Protein 7BX1 (pdb70)

B-factor: mean 31.77, std 17.77, range [11.66, 114.83]

InterPro domains:
  IPR013178 Histone acetyltransferase Rtt109/CBP [PF08214] (6-356)
  IPR013178 Histone acetyltransferase Rtt109/CBP [SM01250] (1-319)
  IPR016849 Histone acetyltransferase Rtt109 [PIRSF027124] (4-348)
  IPR016849 Histone acetyltransferase Rtt109 [PS51728] (1-359)
  IPR051236 Histone acetyltransferase RTT109-like [PTHR31571] (8-324)

Radius of gyration: 19.76 Å; Cα contacts (8 Å, |Δi|>4): 634; chains: 1; bounding box: 55×53×47 Å

Nearest PDB structures (foldseek):
  7bx1-assembly1_A  TM=1.003E+00  e=1.476E-74  Candida albicans SC5314
  8gq4-assembly1_A  TM=1.002E+00  e=2.393E-69  Candida albicans
  8gq3-assembly1_A  TM=9.974E-01  e=3.265E-69  Candida albicans
  7bx0-assembly1_A  TM=9.983E-01  e=1.064E-68  Candida albicans SC5314
  7bxw-assembly1_A  TM=9.986E-01  e=1.125E-66  Candida albicans SC5314

Sequence (315 aa):
MLPPDILENGEFEETIYFQTNPTYIKSPIHHIPKSTIGKPDTVKIRHFFALLHQDLVVVLLGLEVFVYLQIYSDFVEKYVYVSKCDTVGLEKSTIKWGKVIGPVLQYIINYNGYKIKMKNLEYRTLPKTQNLRLCVFTKPAKEYYLFPNSAKNPYKNLWNGQQSSLLRRWWISIIIDSITKGWNNHKLMIPGADKYATRKFIEKYSSDWSEGHIFKKDDGLAVVQAIPLFPDDPGRFLELVIVECRYGKMTVSRFYQELAYRRQEFLLGDCVSLIGCCKENLEEVTYHDDDLVSTVTIISEYKEFMNLLKLVDFSDRVEVSNFVSNYRKSK

Organism: Candida albicans (strain SC5314 / ATCC MYA-2876) (NCBI:txid237561)

Secondary structure (DSSP, 8-state):
---TTTS-TTSEEEEEEEEPPEEE--SSPPPSS-SSPPEEEEEEEEEEEEETTEEEEEEEEEEEEEE-SSEEEEEEEEEEEEE--SS---S-THHHHHHHHHHHHH-----PBPPP--BPPPPSEEEEEEEEEE---S-SSSTTGGGSTT-----HHHHHHHHHHHHHHH-TT-SEEEEE-TTS-HHHHHHHTTT-TTEEES-SS-SSSBGGGTS---TT---HHHHHHHHTT-TTT-BHHHHHHHHTTSHHHHSSSS-EEEEEEEEEEE--------EEE-HHHHHHHHHHHHT--TT-HHHHHHHHHHHHH--

Foldseek 3Di:
DADCVPVVVPLKDKDKAKAAWDWDPFLQDADPPHDQFFIKTKMKMKMWMDRNLFTFKIWIWMWIWRATDAETAIEIETQDIFGQFQDADPDDCLSVCLVVSLCVQQAFAHQDPDDPCNGDDGHQWYKYKYKYKFFQDQPRQAPQSSVHPGGDRDFQLRRLLSVVVSVLVSQPPFPAKEKEQQQDDQVVRCVSCVVPVRYDYDEDWDQWDFLSNIPGQDPPPLVVLVVVCVVVVVRRPHINVNSSNVSCVDCCRVVTGRIMMMMTMHGGHRGDRDHDDDHYDHVVVVVVLSVLSVPANSNDPVSRSVNSVVVVVVD

GO terms:
  GO:0036166 phenotypic switching (P, IMP)
  GO:0044182 filamentous growth of a population of unicellular organisms (P, IMP)
  GO:0032931 histone H3K56 acetyltransferase activity (F, IMP)
  GO:0010484 histone H3 acetyltransferase activity (F, IMP)
  GO:0030447 filamentous growth (P, IMP)
  GO:1900239 regulation of phenotypic switching (P, IMP)
  GO:1900429 negative regulation of filamentous growth of a population of unicellular organisms (P, IMP)

Solvent-accessible surface area: 16006 Å² total

Structure (mmCIF, N/CA/C/O backbone):
data_7BX1
#
_entry.id   7BX1
#
_cell.length_a   51.317
_cell.length_b   69.422
_cell.length_c   54.486
_cell.angle_alpha   90.000
_cell.angle_beta   114.402
_cell.angle_gamma   90.000
#
_symmetry.space_group_name_H-M   'P 1 21 1'
#
loop_
_entity.id
_entity.type
_entity.pdbx_description
1 polymer 'Histone acetyltransferase RTT109'
2 non-polymer ACETAMIDE
3 water water
#
loop_
_atom_site.group_PDB
_atom_site.id
_atom_site.type_symbol
_atom_site.label_atom_id
_atom_site.label_alt_id
_atom_site.label_comp_id
_atom_site.label_asym_id
_atom_site.label_entity_id
_atom_site.label_seq_id
_atom_site.pdbx_PDB_ins_code
_atom_site.Cartn_x
_atom_site.Cartn_y
_atom_site.Cartn_z
_atom_site.occupancy
_atom_site.B_iso_or_equiv
_atom_site.auth_seq_id
_atom_site.auth_comp_id
_atom_site.auth_asym_id
_atom_site.auth_atom_id
_atom_site.pdbx_PDB_model_num
ATOM 1 N N . MET A 1 1 ? -6.21400 -0.84200 4.98200 1.000 68.07743 1 MET A N 1
ATOM 2 C CA . MET A 1 1 ? -6.24200 -1.57300 3.72200 1.000 63.60303 1 MET A CA 1
ATOM 3 C C . MET A 1 1 ? -5.53200 -2.91800 3.85500 1.000 66.02600 1 MET A C 1
ATOM 4 O O . MET A 1 1 ? -5.82900 -3.86300 3.12300 1.000 66.32279 1 MET A O 1
ATOM 9 N N . LEU A 1 2 ? -4.55000 -2.97400 4.76500 1.000 67.26418 2 LEU A N 1
ATOM 10 C CA . LEU A 1 2 ? -3.74900 -4.20500 5.03000 1.000 65.50095 2 LEU A CA 1
ATOM 11 C C . LEU A 1 2 ? -3.37400 -4.29400 6.51700 1.000 69.52540 2 LEU A C 1
ATOM 12 O O . LEU A 1 2 ? -3.23200 -3.23700 7.15400 1.000 72.92422 2 LEU A O 1
ATOM 17 N N . PRO A 1 3 ? -3.24100 -5.51000 7.09500 1.000 70.18487 3 PRO A N 1
ATOM 18 C CA . PRO A 1 3 ? -2.88300 -5.69500 8.51100 1.000 71.58420 3 PRO A CA 1
ATOM 19 C C . PRO A 1 3 ? -1.40900 -5.43000 8.86300 1.000 69.24857 3 PRO A C 1
ATOM 20 O O . PRO A 1 3 ? -0.56200 -5.64100 8.02200 1.000 61.06365 3 PRO A O 1
ATOM 24 N N . PRO A 1 4 ? -1.09100 -4.99300 10.10500 1.000 70.55373 4 PRO A N 1
ATOM 25 C CA . PRO A 1 4 ? 0.29300 -4.72800 10.52000 1.000 66.81415 4 PRO A CA 1
ATOM 26 C C . PRO A 1 4 ? 1.16900 -5.96900 10.30600 1.000 60.62478 4 PRO A C 1
ATOM 27 O O . PRO A 1 4 ? 2.33000 -5.80800 9.98200 1.000 49.84745 4 PRO A O 1
ATOM 31 N N . ASP A 1 5 ? 0.59500 -7.15500 10.53300 1.000 63.84028 5 ASP A N 1
ATOM 32 C CA . ASP A 1 5 ? 1.29500 -8.44200 10.29500 1.000 65.48819 5 ASP A CA 1
ATOM 33 C C . ASP A 1 5 ? 1.93100 -8.39900 8.90300 1.000 63.32386 5 ASP A C 1
ATOM 34 O O . ASP A 1 5 ? 3.09400 -8.81900 8.78800 1.000 51.90791 5 ASP A O 1
ATOM 39 N N . ILE A 1 6 ? 1.19700 -7.88100 7.90200 1.000 69.20704 6 ILE A N 1
ATOM 40 C CA . ILE A 1 6 ? 1.72500 -7.83000 6.50600 1.000 72.22487 6 ILE A CA 1
ATOM 41 C C . ILE A 1 6 ? 2.75600 -6.71100 6.32900 1.000 67.08893 6 ILE A C 1
ATOM 42 O O . ILE A 1 6 ? 3.83100 -6.99400 5.79500 1.000 61.51575 6 ILE A O 1
ATOM 47 N N . LEU A 1 7 ? 2.45400 -5.50600 6.81500 1.000 65.51871 7 LEU A N 1
ATOM 48 C CA . LEU A 1 7 ? 3.40100 -4.37200 6.68000 1.000 65.56475 7 LEU A CA 1
ATOM 49 C C . LEU A 1 7 ? 4.21800 -4.31500 7.96500 1.000 74.03714 7 LEU A C 1
ATOM 50 O O . LEU A 1 7 ? 3.77600 -3.61400 8.89200 1.000 74.68196 7 LEU A O 1
ATOM 55 N N . GLU A 1 8 ? 5.45600 -4.81200 7.93500 1.000 79.53650 8 GLU A N 1
ATOM 56 C CA . GLU A 1 8 ? 6.30900 -4.84400 9.14500 1.000 80.91501 8 GLU A CA 1
ATOM 57 C C . GLU A 1 8 ? 6.96900 -3.48100 9.36700 1.000 77.98636 8 GLU A C 1
ATOM 58 O O . GLU A 1 8 ? 8.18800 -3.38100 9.18500 1.000 75.38005 8 GLU A O 1
ATOM 64 N N . ASN A 1 9 ? 6.17100 -2.48100 9.75500 1.000 82.27218 9 ASN A N 1
ATOM 65 C CA . ASN A 1 9 ? 6.65400 -1.10700 10.04600 1.000 88.92098 9 ASN A CA 1
ATOM 66 C C . ASN A 1 9 ? 7.49400 -0.56900 8.88400 1.000 90.34620 9 ASN A C 1
ATOM 67 O O . ASN A 1 9 ? 8.57100 -0.02100 9.15000 1.000 96.30188 9 ASN A O 1
ATOM 72 N N . GLY A 1 10 ? 7.02200 -0.72800 7.64700 1.000 85.05640 10 GLY A N 1
ATOM 73 C CA . GLY A 1 10 ? 7.74800 -0.16800 6.49300 1.000 77.73996 10 GLY A CA 1
ATOM 74 C C . GLY A 1 10 ? 8.69400 -1.11000 5.77100 1.000 64.51910 10 GLY A C 1
ATOM 75 O O . GLY A 1 10 ? 9.36300 -0.62500 4.85400 1.000 69.49317 10 GLY A O 1
ATOM 76 N N . GLU A 1 11 ? 8.80300 -2.38500 6.15000 1.000 47.66135 11 GLU A N 1
ATOM 77 C CA . GLU A 1 11 ? 9.65800 -3.24300 5.28800 1.000 39.63603 11 GLU A CA 1
ATOM 78 C C . GLU A 1 11 ? 8.90500 -3.38200 3.96300 1.000 37.86614 11 GLU A C 1
ATOM 79 O O . GLU A 1 11 ? 9.52300 -3.65400 2.92600 1.000 38.42565 11 GLU A O 1
ATOM 85 N N . PHE A 1 12 ? 7.59000 -3.20500 4.04900 1.000 36.20379 12 PHE A N 1
ATOM 86 C CA . PHE A 1 12 ? 6.69700 -3.23700 2.90400 1.000 36.17683 12 PHE A CA 1
ATOM 87 C C . PHE A 1 12 ? 6.04600 -1.87300 2.71900 1.000 31.79095 12 PHE A C 1
ATOM 88 O O . PHE A 1 12 ? 5.87500 -1.11100 3.67500 1.000 40.01805 12 PHE A O 1
ATOM 96 N N A GLU A 1 13 ? 5.65400 -1.59700 1.47100 0.705 27.11015 13 GLU A N 1
ATOM 97 N N B GLU A 1 13 ? 5.71300 -1.55000 1.47900 0.295 27.38622 13 GLU A N 1
ATOM 98 C CA A GLU A 1 13 ? 5.07900 -0.32400 1.05100 0.705 27.59969 13 GLU A CA 1
ATOM 99 C CA B GLU A 1 13 ? 4.89200 -0.38200 1.22700 0.295 28.09361 13 GLU A CA 1
ATOM 100 C C A GLU A 1 13 ? 4.08600 -0.58500 -0.07800 0.705 27.03821 13 GLU A C 1
ATOM 101 C C B GLU A 1 13 ? 3.98400 -0.67600 0.05000 0.295 26.79972 13 GLU A C 1
ATOM 102 O O A GLU A 1 13 ? 4.30800 -1.47300 -0.90500 0.705 26.93853 13 GLU A O 1
ATOM 103 O O B GLU A 1 13 ? 4.16400 -1.65200 -0.68400 0.295 26.21469 13 GLU A O 1
ATOM 114 N N . THR A 1 14 ? 2.99500 0.18500 -0.11100 1.000 24.96782 14 THR A N 1
ATOM 115 C CA . THR A 1 14 ? 1.92900 -0.00800 -1.07900 1.000 22.51959 14 THR A CA 1
ATOM 116 C C . THR A 1 14 ? 1.93300 1.10200 -2.11700 1.000 28.25898 14 THR A C 1
ATOM 117 O O . THR A 1 14 ? 2.12200 2.27800 -1.78900 1.000 29.54617 14 THR A O 1
ATOM 121 N N . ILE A 1 15 ? 1.73200 0.71400 -3.37000 1.000 20.71641 15 ILE A N 1
ATOM 122 C CA . ILE A 1 15 ? 1.33600 1.63100 -4.43000 1.000 18.78091 15 ILE A CA 1
ATOM 123 C C . ILE A 1 15 ? -0.16100 1.45500 -4.62500 1.000 21.38835 15 ILE A C 1
ATOM 124 O O . ILE A 1 15 ? -0.62600 0.35000 -4.92800 1.000 23.84893 15 ILE A O 1
ATOM 129 N N . TYR A 1 16 ? -0.92200 2.52600 -4.42600 1.000 18.68839 16 TYR A N 1
ATOM 130 C CA . TYR A 1 16 ? -2.36100 2.46300 -4.63500 1.000 18.22231 16 TYR A CA 1
ATOM 131 C C . TYR A 1 16 ? -2.85100 3.81200 -5.13000 1.000 18.20186 16 TYR A C 1
ATOM 132 O O . TYR A 1 16 ? -2.57500 4.84200 -4.50900 1.000 22.54358 16 TYR A O 1
ATOM 141 N N . PHE A 1 17 ? -3.57400 3.79900 -6.24600 1.000 16.81875 17 PHE A N 1
ATOM 142 C CA . PHE A 1 17 ? -4.17900 5.01400 -6.76300 1.000 18.00459 17 PHE A CA 1
ATOM 143 C C . PHE A 1 17 ? -5.40700 4.64800 -7.58000 1.000 17.43520 17 PHE A C 1
ATOM 144 O O . PHE A 1 17 ? -5.53300 3.53200 -8.09100 1.000 15.79599 17 PHE A O 1
ATOM 152 N N . GLN A 1 18 ? -6.32100 5.60500 -7.68100 1.000 15.92318 18 GLN A N 1
ATOM 153 C CA . GLN A 1 18 ? -7.51400 5.47200 -8.49600 1.000 15.11377 18 GLN A CA 1
ATOM 154 C C . GLN A 1 18 ? -7.48000 6.50200 -9.61400 1.000 18.60142 18 GLN A C 1
ATOM 155 O O . GLN A 1 18 ? -6.80100 7.52700 -9.52000 1.000 19.00598 18 GLN A O 1
ATOM 161 N N . THR A 1 19 ? -8.21200 6.21800 -10.68300 1.000 15.71461 19 THR A N 1
ATOM 162 C CA . THR A 1 19 ? -8.50000 7.26000 -11.65300 1.000 13.54572 19 THR A CA 1
ATOM 163 C C . THR A 1 19 ? -9.59600 8.16200 -11.10700 1.000 13.31291 19 THR A C 1
ATOM 164 O O . THR A 1 19 ? -10.41000 7.75000 -10.27500 1.000 17.10592 19 THR A O 1
ATOM 168 N N . ASN A 1 20 ? -9.60200 9.40600 -11.56500 1.000 17.50370 20 ASN A N 1
ATOM 169 C CA . ASN A 1 20 ? -10.73100 10.26800 -11.26900 1.000 15.94143 20 ASN A CA 1
ATOM 170 C C . ASN A 1 20 ? -11.99400 9.64800 -11.86200 1.000 16.81541 20 ASN A C 1
ATOM 171 O O . ASN A 1 20 ? -11.96600 9.15800 -12.99800 1.000 17.06370 20 ASN A O 1
ATOM 176 N N . PRO A 1 21 ? -13.09700 9.61500 -11.11700 1.000 18.17146 21 PRO A N 1
ATOM 177 C CA . PRO A 1 21 ? -14.31500 8.97100 -11.62700 1.000 18.13784 21 PRO A CA 1
ATOM 178 C C . PRO A 1 21 ? -14.75200 9.59000 -12.94700 1.000 17.69451 21 PRO A C 1
ATOM 179 O O . PRO A 1 21 ? -14.88800 10.81000 -13.06700 1.000 18.99921 21 PRO A O 1
ATOM 183 N N . THR A 1 22 ? -14.96200 8.73400 -13.94400 1.000 16.11670 22 THR A N 1
ATOM 184 C CA . THR A 1 22 ? -15.17600 9.16900 -15.31700 1.000 16.22673 22 THR A CA 1
ATOM 185 C C . THR A 1 22 ? -16.43700 8.52700 -15.87300 1.000 15.55747 22 THR A C 1
ATOM 186 O O . THR A 1 22 ? -16.60600 7.30600 -15.79100 1.000 16.91141 22 THR A O 1
ATOM 190 N N . TYR A 1 23 ? -17.31600 9.35300 -16.43800 1.000 18.41919 23 TYR A N 1
ATOM 191 C CA . TYR A 1 23 ? -18.51800 8.84500 -17.08400 1.000 17.96475 23 TYR A CA 1
ATOM 192 C C . TYR A 1 23 ? -18.15100 8.09400 -18.35700 1.000 19.62939 23 TYR A C 1
ATOM 193 O O . TYR A 1 23 ? -17.33700 8.56500 -19.15700 1.000 19.51652 23 TYR A O 1
ATOM 202 N N . ILE A 1 24 ? -18.75000 6.91800 -18.54100 1.000 19.94864 24 ILE A N 1
ATOM 203 C CA . ILE A 1 24 ? -18.56500 6.11600 -19.74200 1.000 19.39627 24 ILE A CA 1
ATOM 204 C C . ILE A 1 24 ? -19.92700 5.62100 -20.20500 1.000 21.75486 24 ILE A C 1
ATOM 205 O O . ILE A 1 24 ? -20.92200 5.69100 -19.48100 1.000 20.99182 24 ILE A O 1
ATOM 210 N N . LYS A 1 25 ? -19.96100 5.12200 -21.43600 1.000 20.69995 25 LYS A N 1
ATOM 211 C CA . LYS A 1 25 ? -21.14400 4.42100 -21.90500 1.000 21.41995 25 LYS A CA 1
ATOM 212 C C . LYS A 1 25 ? -21.26900 3.08800 -21.18000 1.000 19.23201 25 LYS A C 1
ATOM 213 O O . LYS A 1 25 ? -20.27700 2.49500 -20.74800 1.000 22.02192 25 LYS A O 1
ATOM 219 N N . SER A 1 26 ? -22.50500 2.63000 -21.03600 1.000 23.12925 26 SER A N 1
ATOM 220 C CA . SER A 1 26 ? -22.77400 1.46300 -20.21000 1.000 21.57085 26 SER A CA 1
ATOM 221 C C . SER A 1 26 ? -22.07500 0.22800 -20.76600 1.000 19.24286 26 SER A C 1
ATOM 222 O O . SER A 1 26 ? -22.14900 -0.02900 -21.97800 1.000 23.45160 26 SER A O 1
ATOM 225 N N . PRO A 1 27 ? -21.38600 -0.55400 -19.93000 1.000 18.66953 27 PRO A N 1
ATOM 226 C CA . PRO A 1 27 ? -20.84700 -1.83600 -20.40400 1.000 18.33961 27 PRO A CA 1
ATOM 227 C C . PRO A 1 27 ? -21.92800 -2.85900 -20.70300 1.000 20.04530 27 PRO A C 1
ATOM 228 O O . PRO A 1 27 ? -21.66300 -3.82400 -21.43100 1.000 18.32929 27 PRO A O 1
ATOM 232 N N . ILE A 1 28 ? -23.12600 -2.68600 -20.15100 1.000 18.89903 28 ILE A N 1
ATOM 233 C CA . ILE A 1 28 ? -24.30500 -3.45000 -20.54200 1.000 21.12286 28 ILE A CA 1
ATOM 234 C C . ILE A 1 28 ? -25.13200 -2.56800 -21.46300 1.000 26.87110 28 ILE A C 1
ATOM 235 O O . ILE A 1 28 ? -25.48900 -1.44200 -21.09700 1.000 26.15780 28 ILE A O 1
ATOM 240 N N A HIS A 1 29 ? -25.40300 -3.07300 -22.66500 0.645 31.29129 29 HIS A N 1
ATOM 241 N N B HIS A 1 29 ? -25.47100 -3.07400 -22.64300 0.355 32.04274 29 HIS A N 1
ATOM 242 C CA A HIS A 1 29 ? -26.16800 -2.31600 -23.64300 0.645 36.73364 29 HIS A CA 1
ATOM 243 C CA B HIS A 1 29 ? -26.08400 -2.23800 -23.67300 0.355 36.44479 29 HIS A CA 1
ATOM 244 C C A HIS A 1 29 ? -27.57100 -2.06300 -23.12300 0.645 38.13129 29 HIS A C 1
ATOM 245 C C B HIS A 1 29 ? -27.56500 -2.02200 -23.36400 0.355 39.07975 29 HIS A C 1
ATOM 246 O O A HIS A 1 29 ? -28.31800 -3.00100 -22.82900 0.645 39.44847 29 HIS A O 1
ATOM 247 O O B HIS A 1 29 ? -28.37200 -2.95200 -23.46300 0.355 42.06265 29 HIS A O 1
ATOM 260 N N . ILE A 1 30 ? -27.91900 -0.79000 -22.99800 1.000 44.92528 30 ILE A N 1
ATOM 261 C CA . ILE A 1 30 ? -29.28900 -0.40600 -22.67400 1.000 48.28930 30 ILE A CA 1
ATOM 262 C C . ILE A 1 30 ? -29.96400 -0.00600 -23.97900 1.000 64.10861 30 ILE A C 1
ATOM 263 O O . ILE A 1 30 ? -29.31800 0.60900 -24.84000 1.000 72.07458 30 ILE A O 1
ATOM 268 N N . PRO A 1 31 ? -31.23800 -0.33700 -24.18200 1.000 71.48610 31 PRO A N 1
ATOM 269 C CA . PRO A 1 31 ? -31.92800 0.13000 -25.39100 1.000 82.74931 31 PRO A CA 1
ATOM 270 C C . PRO A 1 31 ? -31.99700 1.65200 -25.48600 1.000 90.18222 31 PRO A C 1
ATOM 271 O O . PRO A 1 31 ? -31.51400 2.37500 -24.60900 1.000 88.24641 31 PRO A O 1
ATOM 275 N N . LYS A 1 32 ? -32.48200 2.14900 -26.62300 1.000 98.82938 32 LYS A N 1
ATOM 276 C CA . LYS A 1 32 ? -32.68000 3.61700 -26.77600 1.000 102.97225 32 LYS A CA 1
ATOM 277 C C . LYS A 1 32 ? -34.14500 3.91400 -26.43000 1.000 106.22066 32 LYS A C 1
ATOM 278 O O . LYS A 1 32 ? -34.44600 5.03800 -26.00000 1.000 107.02356 32 LYS A O 1
ATOM 284 N N . SER A 1 33 ? -34.99700 2.89500 -26.59100 1.000 108.55989 33 SER A N 1
ATOM 285 C CA . SER A 1 33 ? -36.34900 2.77600 -26.00100 1.000 111.23562 33 SER A CA 1
ATOM 286 C C . SER A 1 33 ? -36.28800 2.70100 -24.47100 1.000 106.96409 33 SER A C 1
ATOM 287 O O . SER A 1 33 ? -37.31300 3.04400 -23.84500 1.000 108.47050 33 SER A O 1
ATOM 290 N N . THR A 1 34 ? -35.19100 2.16600 -23.91500 1.000 101.72127 34 THR A N 1
ATOM 291 C CA . THR A 1 34 ? -35.01400 2.00100 -22.44300 1.000 97.52717 34 THR A CA 1
ATOM 292 C C . THR A 1 34 ? -35.51800 3.21800 -21.67200 1.000 92.34625 34 THR A C 1
ATOM 293 O O . THR A 1 34 ? -35.11900 4.36200 -21.97900 1.000 91.66903 34 THR A O 1
ATOM 297 N N . ILE A 1 35 ? -36.36100 2.94700 -20.68500 1.000 88.53011 35 ILE A N 1
ATOM 298 C CA . ILE A 1 35 ? -36.92200 4.03300 -19.83500 1.000 87.83942 35 ILE A CA 1
ATOM 299 C C . ILE A 1 35 ? -36.12500 4.06900 -18.53100 1.000 80.91340 35 ILE A C 1
ATOM 300 O O . ILE A 1 35 ? -36.03600 3.02600 -17.86200 1.000 80.76117 35 ILE A O 1
ATOM 305 N N . GLY A 1 36 ? -35.60500 5.25200 -18.18500 1.000 76.73225 36 GLY A N 1
ATOM 306 C CA . GLY A 1 36 ? -34.82800 5.47900 -16.94900 1.000 70.64435 36 GLY A CA 1
ATOM 307 C C . GLY A 1 36 ? -33.39800 4.98200 -17.07300 1.000 57.99024 36 GLY A C 1
ATOM 308 O O . GLY A 1 36 ? -32.92100 4.32700 -16.13600 1.000 53.29920 36 GLY A O 1
ATOM 309 N N . LYS A 1 37 ? -32.72900 5.31700 -18.17700 1.000 51.32747 37 LYS A N 1
ATOM 310 C CA . LYS A 1 37 ? -31.34000 4.84800 -18.42200 1.000 47.18230 37 LYS A CA 1
ATOM 311 C C . LYS A 1 37 ? -30.41000 5.37200 -17.32500 1.000 34.19411 37 LYS A C 1
ATOM 312 O O . LYS A 1 37 ? -30.50500 6.55100 -16.96700 1.000 42.45092 37 LYS A O 1
ATOM 318 N N . PRO A 1 38 ? -29.49800 4.53800 -16.79600 1.000 28.17131 38 PRO A N 1
ATOM 319 C CA . PRO A 1 38 ? -28.58000 4.96700 -15.75000 1.000 28.40177 38 PRO A CA 1
ATOM 320 C C . PRO A 1 38 ? -27.34600 5.68400 -16.31400 1.000 28.42535 38 PRO A C 1
ATOM 321 O O . PRO A 1 38 ? -27.10300 5.58300 -17.48700 1.000 27.39197 38 PRO A O 1
ATOM 325 N N . ASP A 1 39 ? -26.66100 6.44100 -15.46100 1.000 23.15256 39 ASP A N 1
ATOM 326 C CA . ASP A 1 39 ? -25.35800 7.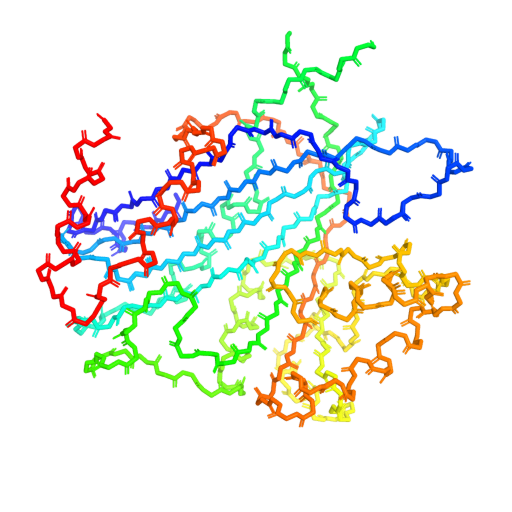05000 -15.82900 1.000 21.76200 39 ASP A CA 1
ATOM 327 C C . ASP A 1 39 ? -24.30100 6.06500 -15.31800 1.000 22.92252 39 ASP A C 1
ATOM 328 O O . ASP A 1 39 ? -24.46500 5.57400 -14.20200 1.000 29.75404 39 ASP A O 1
ATOM 333 N N . THR A 1 40 ? -23.26400 5.80000 -16.10800 1.000 17.62859 40 THR A N 1
ATOM 334 C CA . THR A 1 40 ? -22.21700 4.85000 -15.75800 1.000 18.00064 40 THR A CA 1
ATOM 335 C C . THR A 1 40 ? -20.93700 5.61200 -15.44800 1.000 16.60576 40 THR A C 1
ATOM 336 O O . THR A 1 40 ? -20.45200 6.38400 -16.28200 1.000 18.92550 40 THR A O 1
ATOM 340 N N . VAL A 1 41 ? -20.40000 5.39700 -14.25000 1.000 15.44668 41 VAL A N 1
ATOM 341 C CA . VAL A 1 41 ? -19.15800 6.01700 -13.80700 1.000 16.80713 41 VAL A CA 1
ATOM 342 C C . VAL A 1 41 ? -18.14800 4.91100 -13.54000 1.000 19.54992 41 VAL A C 1
ATOM 343 O O . VAL A 1 41 ? -18.43000 3.97700 -12.78100 1.000 17.24576 41 VAL A O 1
ATOM 347 N N . LYS A 1 42 ? -16.97800 5.01500 -14.16200 1.000 16.00576 42 LYS A N 1
ATOM 348 C CA . LYS A 1 42 ? -15.94100 4.00100 -14.05900 1.000 16.50433 42 LYS A CA 1
ATOM 349 C C . LYS A 1 42 ? -14.74300 4.54800 -13.29400 1.000 13.94555 42 LYS A C 1
ATOM 350 O O . LYS A 1 42 ? -14.31100 5.68200 -13.52600 1.000 15.20574 42 LYS A O 1
ATOM 356 N N . ILE A 1 43 ? -14.21600 3.73700 -12.38000 1.000 14.53819 43 ILE A N 1
ATOM 357 C CA . ILE A 1 43 ? -13.01600 4.06600 -11.62100 1.000 15.69367 43 ILE A CA 1
ATOM 358 C C . ILE A 1 43 ? -12.04900 2.89700 -11.73200 1.000 13.56456 43 ILE A C 1
ATOM 359 O O . ILE A 1 43 ? -12.41900 1.75200 -11.45000 1.000 14.68915 43 ILE A O 1
ATOM 364 N N . ARG A 1 44 ? -10.81800 3.18300 -12.14700 1.000 13.84510 44 ARG A N 1
ATOM 365 C CA . ARG A 1 44 ? -9.76500 2.17900 -12.18200 1.000 14.10703 44 ARG A CA 1
ATOM 366 C C . ARG A 1 44 ? -8.99100 2.21100 -10.87200 1.000 14.76279 44 ARG A C 1
ATOM 367 O O . ARG A 1 44 ? -8.63600 3.28700 -10.38300 1.000 16.38772 44 ARG A O 1
ATOM 375 N N . HIS A 1 45 ? -8.73800 1.03400 -10.30700 1.000 13.09948 45 HIS A N 1
ATOM 376 C CA . HIS A 1 45 ? -7.91700 0.88400 -9.11400 1.000 14.99371 45 HIS A CA 1
ATOM 377 C C . HIS A 1 45 ? -6.68000 0.07600 -9.47000 1.000 14.36996 45 HIS A C 1
ATOM 378 O O . HIS A 1 45 ? -6.79300 -1.01900 -10.03000 1.000 16.12072 45 HIS A O 1
ATOM 385 N N . PHE A 1 46 ? -5.50400 0.60700 -9.14600 1.000 15.16255 46 PHE A N 1
ATOM 386 C CA . PHE A 1 46 ? -4.26600 -0.15200 -9.24600 1.000 12.33687 46 PHE A CA 1
ATOM 387 C C . PHE A 1 46 ? -3.63100 -0.25800 -7.87000 1.000 16.08579 46 PHE A C 1
ATOM 388 O O . PHE A 1 46 ? -3.45200 0.75400 -7.18300 1.000 16.27280 46 PHE A O 1
ATOM 396 N N . PHE A 1 47 ? -3.28500 -1.48000 -7.47800 1.000 14.87410 47 PHE A N 1
ATOM 397 C CA . PHE A 1 47 ? -2.58700 -1.74100 -6.23100 1.000 15.41298 47 PHE A CA 1
ATOM 398 C C . PHE A 1 47 ? -1.32800 -2.54200 -6.52100 1.000 17.21105 47 PHE A C 1
ATOM 399 O O . PHE A 1 47 ? -1.34300 -3.46400 -7.34100 1.000 17.40861 47 PHE A O 1
ATOM 407 N N . ALA A 1 48 ? -0.24200 -2.18800 -5.84000 1.000 16.71490 48 ALA A N 1
ATOM 408 C CA . ALA A 1 48 ? 0.99900 -2.94100 -5.92100 1.000 15.25122 48 ALA A CA 1
ATOM 409 C C . ALA A 1 48 ? 1.64300 -2.98300 -4.54600 1.000 17.25898 48 ALA A C 1
ATOM 410 O O . ALA A 1 48 ? 1.64700 -1.98300 -3.82300 1.000 19.91410 48 ALA A O 1
ATOM 412 N N . LEU A 1 49 ? 2.17200 -4.14700 -4.18400 1.000 17.85356 49 LEU A N 1
ATOM 413 C CA . LEU A 1 49 ? 2.90700 -4.31600 -2.93900 1.000 19.79765 49 LEU A CA 1
ATOM 414 C C . LEU A 1 49 ? 4.39900 -4.28800 -3.23700 1.000 21.53325 49 LEU A C 1
ATOM 415 O O . LEU A 1 49 ? 4.86400 -4.95200 -4.16900 1.000 19.79672 49 LEU A O 1
ATOM 420 N N . LEU A 1 50 ? 5.14100 -3.51100 -2.45400 1.000 20.84562 50 LEU A N 1
ATOM 421 C CA . LEU A 1 50 ? 6.58400 -3.40200 -2.59400 1.000 21.43898 50 LEU A CA 1
ATOM 422 C C . LEU A 1 50 ? 7.26800 -3.99100 -1.36800 1.000 24.63335 50 LEU A C 1
ATOM 423 O O . LEU A 1 50 ? 6.79800 -3.81600 -0.24000 1.000 28.13643 50 LEU A O 1
ATOM 428 N N . HIS A 1 51 ? 8.37200 -4.69700 -1.59900 1.000 24.56903 51 HIS A N 1
ATOM 429 C CA . HIS A 1 51 ? 9.26300 -5.16300 -0.54000 1.000 29.07201 51 HIS A CA 1
ATOM 430 C C . HIS A 1 51 ? 10.62600 -4.54000 -0.80900 1.000 31.92628 51 HIS A C 1
ATOM 431 O O . HIS A 1 51 ? 11.28900 -4.89200 -1.79000 1.000 33.91589 51 HIS A O 1
ATOM 438 N N . GLN A 1 52 ? 11.03200 -3.60900 0.05600 1.000 41.25212 52 GLN A N 1
ATOM 439 C CA . GLN A 1 52 ? 12.20000 -2.74800 -0.16400 1.000 45.36656 52 GLN A CA 1
ATOM 440 C C . GLN A 1 52 ? 11.97700 -2.01800 -1.48200 1.000 42.42148 52 GLN A C 1
ATOM 441 O O . GLN A 1 52 ? 11.00100 -1.25100 -1.58200 1.000 40.64764 52 GLN A O 1
ATOM 447 N N . ASP A 1 53 ? 12.80800 -2.21600 -2.50600 1.000 38.26475 53 ASP A N 1
ATOM 448 C CA . ASP A 1 53 ? 12.68300 -1.49100 -3.76400 1.000 36.86052 53 ASP A CA 1
ATOM 449 C C . ASP A 1 53 ? 12.18000 -2.37300 -4.90200 1.000 33.06155 53 ASP A C 1
ATOM 450 O O . ASP A 1 53 ? 12.36000 -2.02700 -6.07300 1.000 36.72364 53 ASP A O 1
ATOM 455 N N . LEU A 1 54 ? 11.54800 -3.50000 -4.58600 1.000 25.93792 54 LEU A N 1
ATOM 456 C CA . LEU A 1 54 ? 11.09000 -4.44800 -5.59100 1.000 24.09761 54 LEU A CA 1
ATOM 457 C C . LEU A 1 54 ? 9.57900 -4.61300 -5.52000 1.000 23.05510 54 LEU A C 1
ATOM 458 O O . LEU A 1 54 ? 9.00500 -4.71100 -4.43200 1.000 27.36206 54 LEU A O 1
ATOM 463 N N . VAL A 1 55 ? 8.94000 -4.64200 -6.69100 1.000 21.01853 55 VAL A N 1
ATOM 464 C CA . VAL A 1 55 ? 7.53400 -5.01300 -6.76600 1.000 19.53231 55 VAL A CA 1
ATOM 465 C C . VAL A 1 55 ? 7.40700 -6.50500 -6.50900 1.000 20.75935 55 VAL A C 1
ATOM 466 O O . VAL A 1 55 ? 8.21200 -7.31300 -6.98900 1.000 22.38654 55 VAL A O 1
ATOM 470 N N A VAL A 1 56 ? 6.39000 -6.88300 -5.72800 0.250 20.59468 56 VAL A N 1
ATOM 471 N N B VAL A 1 56 ? 6.38800 -6.89200 -5.73400 0.750 21.04430 56 VAL A N 1
ATOM 472 C CA A VAL A 1 56 ? 6.15800 -8.26800 -5.35900 0.250 20.78226 56 VAL A CA 1
ATOM 473 C CA B VAL A 1 56 ? 6.15300 -8.30300 -5.44700 0.750 19.73605 56 VAL A CA 1
ATOM 474 C C A VAL A 1 56 ? 4.83500 -8.78800 -5.90500 0.250 19.21534 56 VAL A C 1
ATOM 475 C C B VAL A 1 56 ? 4.74600 -8.76700 -5.79200 0.750 18.72344 56 VAL A C 1
ATOM 476 O O A VAL A 1 56 ? 4.75900 -9.92800 -6.37600 0.250 18.34498 56 VAL A O 1
ATOM 477 O O B VAL A 1 56 ? 4.52000 -9.98400 -5.92100 0.750 21.05269 56 VAL A O 1
ATOM 484 N N A LEU A 1 57 ? 3.78300 -7.97500 -5.85600 0.250 18.22233 57 LEU A N 1
ATOM 485 N N B LEU A 1 57 ? 3.77400 -7.87400 -5.96200 0.750 17.66786 57 LEU A N 1
ATOM 486 C CA A LEU A 1 57 ? 2.50300 -8.36600 -6.42600 0.250 18.14774 57 LEU A CA 1
ATOM 487 C CA B LEU A 1 57 ? 2.39100 -8.27600 -6.17900 0.750 17.36679 57 LEU A CA 1
ATOM 488 C C A LEU A 1 57 ? 1.80400 -7.13600 -6.98600 0.250 17.93514 57 LEU A C 1
ATOM 489 C C B LEU A 1 57 ? 1.63700 -7.10300 -6.78600 0.750 18.00254 57 LEU A C 1
ATOM 490 O O A LEU A 1 57 ? 2.22700 -5.99600 -6.77800 0.250 19.08244 57 LEU A O 1
ATOM 491 O O B LEU A 1 57 ? 1.89700 -5.95100 -6.43200 0.750 16.20346 57 LEU A O 1
ATOM 500 N N . GLY A 1 58 ? 0.71700 -7.39300 -7.69700 1.000 18.19974 58 GLY A N 1
ATOM 501 C CA . GLY A 1 58 ? -0.06100 -6.34500 -8.33200 1.000 16.83006 58 GLY A CA 1
ATOM 502 C C . GLY A 1 58 ? -1.50000 -6.77900 -8.50200 1.000 16.97471 58 GLY A C 1
ATOM 503 O O . GLY A 1 58 ? -1.79700 -7.96400 -8.67200 1.000 17.68081 58 GLY A O 1
ATOM 504 N N . LEU A 1 59 ? -2.39900 -5.79800 -8.45500 1.000 16.01930 59 LEU A N 1
ATOM 505 C CA . LEU A 1 59 ? -3.82600 -6.05600 -8.60300 1.000 15.28393 59 LEU A CA 1
ATOM 506 C C . LEU A 1 59 ? -4.48300 -4.84600 -9.24600 1.000 14.02711 59 LEU A C 1
ATOM 507 O O . LEU A 1 59 ? -4.31100 -3.72000 -8.77100 1.000 15.95026 59 LEU A O 1
ATOM 512 N N . GLU A 1 60 ? -5.22800 -5.08100 -10.32300 1.000 12.78386 60 GLU A N 1
ATOM 513 C CA . GLU A 1 60 ? -5.97400 -4.03700 -11.01200 1.000 12.40443 60 GLU A CA 1
ATOM 514 C C . GLU A 1 60 ? -7.45400 -4.38400 -10.98400 1.000 13.92002 60 GLU A C 1
ATOM 515 O O . GLU A 1 60 ? -7.84200 -5.49500 -11.36000 1.000 13.95656 60 GLU A O 1
ATOM 521 N N . VAL A 1 61 ? -8.27500 -3.43800 -10.53300 1.000 12.65762 61 VAL A N 1
ATOM 522 C CA . VAL A 1 61 ? -9.71200 -3.63600 -10.38700 1.000 12.69121 61 VAL A CA 1
ATOM 523 C C . VAL A 1 61 ? -10.42900 -2.42700 -10.97200 1.000 15.23950 61 VAL A C 1
ATOM 524 O O . VAL A 1 61 ? -10.03700 -1.28400 -10.71300 1.000 15.41556 61 VAL A O 1
ATOM 528 N N . PHE A 1 62 ? -11.47200 -2.67900 -11.75900 1.000 13.16069 62 PHE A N 1
ATOM 529 C CA . PHE A 1 62 ? -12.31900 -1.63000 -12.31100 1.000 13.88710 62 PHE A CA 1
ATOM 530 C C . PHE A 1 62 ? -13.66300 -1.65300 -11.59600 1.000 13.83923 62 PHE A C 1
ATOM 531 O O . PHE A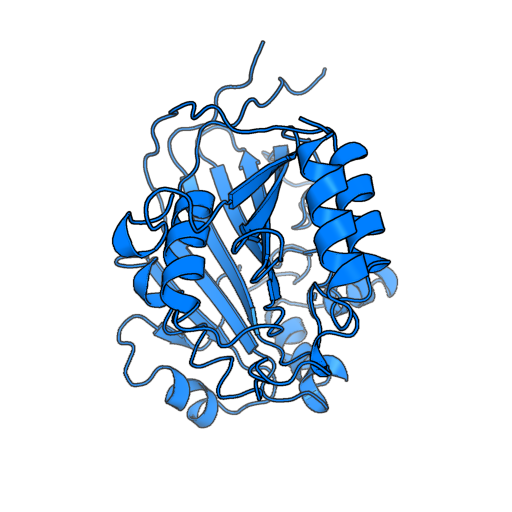 1 62 ? -14.26300 -2.72000 -11.43000 1.000 14.81300 62 PHE A O 1
ATOM 539 N N . VAL A 1 63 ? -14.13300 -0.48200 -11.17600 1.000 12.74364 63 VAL A N 1
ATOM 540 C CA . VAL A 1 63 ? -15.42900 -0.33800 -10.52300 1.000 12.53199 63 VAL A CA 1
ATOM 541 C C . VAL A 1 63 ? -16.34700 0.43900 -11.45400 1.000 15.38403 63 VAL A C 1
ATOM 542 O O . VAL A 1 63 ? -15.98400 1.51800 -11.93800 1.000 15.28815 63 VAL A O 1
ATOM 546 N N . TYR A 1 64 ? -17.53100 -0.11400 -11.71200 1.000 13.64226 64 TYR A N 1
ATOM 547 C CA . TYR A 1 64 ? -18.53800 0.51800 -12.55600 1.000 14.35703 64 TYR A CA 1
ATOM 548 C C . TYR A 1 64 ? -19.75400 0.83600 -11.70200 1.000 16.93444 64 TYR A C 1
ATOM 549 O O . TYR A 1 64 ? -20.32100 -0.06000 -11.06800 1.000 16.27336 64 TYR A O 1
ATOM 558 N N . LEU A 1 65 ? -20.15100 2.10200 -11.68900 1.000 16.06166 65 LEU A N 1
ATOM 559 C CA . LEU A 1 65 ? -21.32200 2.55700 -10.94400 1.000 16.18530 65 LEU A CA 1
ATOM 560 C C . LEU A 1 65 ? -22.42000 2.89200 -11.94700 1.000 18.97224 65 LEU A C 1
ATOM 561 O O . LEU A 1 65 ? -22.36500 3.92700 -12.61700 1.000 19.06915 65 LEU A O 1
ATOM 566 N N . GLN A 1 66 ? -23.41000 2.00900 -12.05600 1.000 16.27973 66 GLN A N 1
ATOM 567 C CA . GLN A 1 66 ? -24.61000 2.27700 -12.84600 1.000 17.46773 66 GLN A CA 1
ATOM 568 C C . GLN A 1 66 ? -25.57600 3.02800 -11.94000 1.000 19.68824 66 GLN A C 1
ATOM 569 O O . GLN A 1 66 ? -26.26500 2.42800 -11.11300 1.000 20.45353 66 GLN A O 1
ATOM 575 N N . ILE A 1 67 ? -25.62100 4.34800 -12.09100 1.000 17.61134 67 ILE A N 1
ATOM 576 C CA . ILE A 1 67 ? -26.32800 5.21800 -11.15800 1.000 18.31641 67 ILE A CA 1
ATOM 577 C C . ILE A 1 67 ? -27.75600 5.41600 -11.65100 1.000 22.55864 67 ILE A C 1
ATOM 578 O O . ILE A 1 67 ? -27.98300 6.02200 -12.70000 1.000 23.76832 67 ILE A O 1
ATOM 583 N N . TYR A 1 68 ? -28.71800 4.91500 -10.88400 1.000 21.85454 68 TYR A N 1
ATOM 584 C CA . TYR A 1 68 ? -30.12600 5.16900 -11.12200 1.000 25.77225 68 TYR A CA 1
ATOM 585 C C . TYR A 1 68 ? -30.61100 6.24600 -10.15300 1.000 27.78114 68 TYR A C 1
ATOM 586 O O . TYR A 1 68 ? -29.82800 6.83600 -9.40200 1.000 31.84966 68 TYR A O 1
ATOM 595 N N . SER A 1 69 ? -31.91900 6.50800 -10.16300 1.000 29.22006 69 SER A N 1
ATOM 596 C CA . SER A 1 69 ? -32.47000 7.54900 -9.30100 1.000 31.34106 69 SER A CA 1
ATOM 597 C C . SER A 1 69 ? -32.37500 7.15700 -7.83200 1.000 34.63134 69 SER A C 1
ATOM 598 O O . SER A 1 69 ? -31.94900 7.95800 -6.99200 1.000 38.15495 69 SER A O 1
ATOM 601 N N . ASP A 1 70 ? -32.76500 5.92600 -7.50400 1.000 30.58300 70 ASP A N 1
ATOM 602 C CA . ASP A 1 70 ? -32.85800 5.48800 -6.12000 1.000 39.93808 70 ASP A CA 1
ATOM 603 C C . ASP A 1 70 ? -31.79000 4.48500 -5.71400 1.000 29.54347 70 ASP A C 1
ATOM 604 O O . ASP A 1 70 ? -31.68700 4.17100 -4.52300 1.000 32.45107 70 ASP A O 1
ATOM 609 N N . PHE A 1 71 ? -30.99600 3.97400 -6.65200 1.000 28.00179 71 PHE A N 1
ATOM 610 C CA . PHE A 1 71 ? -30.04500 2.92400 -6.31800 1.000 23.12044 71 PHE A CA 1
ATOM 611 C C . PHE A 1 71 ? -28.91000 2.92400 -7.33200 1.000 20.90221 71 PHE A C 1
ATOM 612 O O . PHE A 1 71 ? -28.96700 3.59500 -8.36500 1.000 25.10561 71 PHE A O 1
ATOM 620 N N . VAL A 1 72 ? -27.87100 2.15700 -7.01300 1.000 19.87892 72 VAL A N 1
ATOM 621 C CA . VAL A 1 72 ? -26.70000 1.99300 -7.86400 1.000 18.46618 72 VAL A CA 1
ATOM 622 C C . VAL A 1 72 ? -26.49600 0.50800 -8.11800 1.000 21.67595 72 VAL A C 1
ATOM 623 O O . VAL A 1 72 ? -26.49300 -0.29300 -7.17600 1.000 22.64820 72 VAL A O 1
ATOM 627 N N . GLU A 1 73 ? -26.34000 0.14200 -9.38800 1.000 17.25419 73 GLU A N 1
ATOM 628 C CA . GLU A 1 73 ? -25.85600 -1.18100 -9.76000 1.000 18.34517 73 GLU A CA 1
ATOM 629 C C . GLU A 1 73 ? -24.33800 -1.09200 -9.85700 1.000 16.86845 73 GLU A C 1
ATOM 630 O O . GLU A 1 73 ? -23.80200 -0.50200 -10.80000 1.000 19.66333 73 GLU A O 1
ATOM 636 N N . LYS A 1 74 ? -23.64700 -1.65800 -8.87200 1.000 16.39739 74 LYS A N 1
ATOM 637 C CA . LYS A 1 74 ? -22.20800 -1.47900 -8.70700 1.000 16.44328 74 LYS A CA 1
ATOM 638 C C . LYS A 1 74 ? -21.49400 -2.76200 -9.11100 1.000 16.33957 74 LYS A C 1
ATOM 639 O O . LYS A 1 74 ? -21.63200 -3.79300 -8.44400 1.000 18.45517 74 LYS A O 1
ATOM 645 N N . TYR A 1 75 ? -20.72900 -2.69300 -10.19600 1.000 13.02494 75 TYR A N 1
ATOM 646 C CA . TYR A 1 75 ? -19.96700 -3.82800 -10.69600 1.000 12.19861 75 TYR A CA 1
ATOM 647 C C . TYR A 1 75 ? -18.49800 -3.65200 -10.33800 1.000 15.48614 75 TYR A C 1
ATOM 648 O O . TYR A 1 75 ? -17.90600 -2.60400 -10.61500 1.000 15.37056 75 TYR A O 1
ATOM 657 N N . VAL A 1 76 ? -17.92000 -4.67400 -9.71600 1.000 13.99740 76 VAL A N 1
ATOM 658 C CA . VAL A 1 76 ? -16.50900 -4.69400 -9.35300 1.000 13.31607 76 VAL A CA 1
ATOM 659 C C . VAL A 1 76 ? -15.85000 -5.78600 -10.18300 1.000 13.00647 76 VAL A C 1
ATOM 660 O O . VAL A 1 76 ? -16.11200 -6.97800 -9.98000 1.000 14.15376 76 VAL A O 1
ATOM 664 N N . TYR A 1 77 ? -14.99900 -5.38300 -11.12200 1.000 11.78485 77 TYR A N 1
ATOM 665 C CA . TYR A 1 77 ? -14.38600 -6.29000 -12.08300 1.000 12.91753 77 TYR A CA 1
ATOM 666 C C . TYR A 1 77 ? -12.89400 -6.38800 -11.79700 1.000 15.10251 77 TYR A C 1
ATOM 667 O O . TYR A 1 77 ? -12.17600 -5.38700 -11.88300 1.000 13.53011 77 TYR A O 1
ATOM 676 N N . VAL A 1 78 ? -12.43300 -7.58800 -11.45300 1.000 13.75751 78 VAL A N 1
ATOM 677 C CA . VAL A 1 78 ? -11.00700 -7.82900 -11.26400 1.000 12.83393 78 VAL A CA 1
ATOM 678 C C . VAL A 1 78 ? -10.36900 -7.93000 -12.64500 1.000 15.97587 78 VAL A C 1
ATOM 679 O O . VAL A 1 78 ? -10.63900 -8.86900 -13.39800 1.000 15.05143 78 VAL A O 1
ATOM 683 N N . SER A 1 79 ? -9.52800 -6.95300 -12.98300 1.000 12.42641 79 SER A N 1
ATOM 684 C CA . SER A 1 79 ? -8.89600 -6.93200 -14.29600 1.000 13.65462 79 SER A CA 1
ATOM 685 C C . SER A 1 79 ? -7.69900 -7.87400 -14.34700 1.000 18.88164 79 SER A C 1
ATOM 686 O O . SER A 1 79 ? -7.65400 -8.79400 -15.17100 1.000 20.54098 79 SER A O 1
ATOM 689 N N . LYS A 1 80 ? -6.72200 -7.66100 -13.46800 1.000 16.11825 80 LYS A N 1
ATOM 690 C CA . LYS A 1 80 ? -5.49400 -8.44100 -13.49900 1.000 16.52212 80 LYS A CA 1
ATOM 691 C C . LYS A 1 80 ? -4.96200 -8.62100 -12.08600 1.000 14.49678 80 LYS A C 1
ATOM 692 O O . LYS A 1 80 ? -5.15700 -7.76900 -11.21500 1.000 15.69701 80 LYS A O 1
ATOM 698 N N . CYS A 1 81 ? -4.28600 -9.74800 -11.87400 1.000 14.96711 81 CYS A N 1
ATOM 699 C CA . CYS A 1 81 ? -3.62500 -10.04400 -10.61100 1.000 12.48695 81 CYS A CA 1
ATOM 700 C C . CYS A 1 81 ? -2.38100 -10.85900 -10.92900 1.000 17.36710 81 CYS A C 1
ATOM 701 O O . CYS A 1 81 ? -2.45200 -11.80900 -11.71300 1.000 20.96974 81 CYS A O 1
ATOM 704 N N . ASP A 1 82 ? -1.25200 -10.49000 -10.32900 1.000 16.65689 82 ASP A N 1
ATOM 705 C CA . ASP A 1 82 ? 0.01200 -11.10600 -10.70500 1.000 14.65169 82 ASP A CA 1
ATOM 706 C C . ASP A 1 82 ? 1.01300 -10.96000 -9.57000 1.000 17.03384 82 ASP A C 1
ATOM 707 O O . ASP A 1 82 ? 0.86500 -10.11000 -8.68900 1.000 17.48476 82 ASP A O 1
ATOM 712 N N . THR A 1 83 ? 2.03500 -11.81100 -9.60700 1.000 17.98453 83 THR A N 1
ATOM 713 C CA . THR A 1 83 ? 3.17900 -11.73800 -8.71200 1.000 17.45397 83 THR A CA 1
ATOM 714 C C . THR A 1 83 ? 4.45300 -11.62700 -9.54000 1.000 19.01957 83 THR A C 1
ATOM 715 O O . THR A 1 83 ? 4.45700 -11.85800 -10.75200 1.000 21.91987 83 THR A O 1
ATOM 719 N N . VAL A 1 84 ? 5.54800 -11.27000 -8.87100 1.000 18.87790 84 VAL A N 1
ATOM 720 C CA . VAL A 1 84 ? 6.82600 -11.07700 -9.54800 1.000 18.71168 84 VAL A CA 1
ATOM 721 C C . VAL A 1 84 ? 7.72000 -12.28700 -9.31400 1.000 23.14329 84 VAL A C 1
ATOM 722 O O . VAL A 1 84 ? 8.19000 -12.91900 -10.26700 1.000 26.93859 84 VAL A O 1
ATOM 726 N N . GLY A 1 85 ? 7.96800 -12.61400 -8.04800 1.000 24.21673 85 GLY A N 1
ATOM 727 C CA . GLY A 1 85 ? 8.73200 -13.80200 -7.72300 1.000 24.41269 85 GLY A CA 1
ATOM 728 C C . GLY A 1 85 ? 10.23300 -13.64600 -7.76700 1.000 25.57891 85 GLY A C 1
ATOM 729 O O . GLY A 1 85 ? 10.94300 -14.64900 -7.89100 1.000 27.54589 85 GLY A O 1
ATOM 730 N N . LEU A 1 86 ? 10.74700 -12.41800 -7.67000 1.000 26.61683 86 LEU A N 1
ATOM 731 C CA . LEU A 1 86 ? 12.19400 -12.23200 -7.63100 1.000 25.90113 86 LEU A CA 1
ATOM 732 C C . LEU A 1 86 ? 12.77800 -12.66200 -6.29200 1.000 27.56311 86 LEU A C 1
ATOM 733 O O . LEU A 1 86 ? 13.95100 -13.04500 -6.22200 1.000 35.07819 86 LEU A O 1
ATOM 738 N N . GLU A 1 87 ? 11.98200 -12.60700 -5.22800 1.000 34.11676 87 GLU A N 1
ATOM 739 C CA . GLU A 1 87 ? 12.40900 -12.98900 -3.89200 1.000 40.35207 87 GLU A CA 1
ATOM 740 C C . GLU A 1 87 ? 11.58700 -14.17200 -3.40300 1.000 34.33068 87 GLU A C 1
ATOM 741 O O . GLU A 1 87 ? 10.48400 -14.43400 -3.89300 1.000 38.15959 87 GLU A O 1
ATOM 747 N N . LYS A 1 88 ? 12.13800 -14.88900 -2.42500 1.000 36.55271 88 LYS A N 1
ATOM 748 C CA . LYS A 1 88 ? 11.34600 -15.86500 -1.68900 1.000 52.63015 88 LYS A CA 1
ATOM 749 C C . LYS A 1 88 ? 10.18800 -15.15000 -1.00200 1.000 58.81149 88 LYS A C 1
ATOM 750 O O . LYS A 1 88 ? 10.38600 -14.14700 -0.31100 1.000 57.37991 88 LYS A O 1
ATOM 756 N N . SER A 1 89 ? 8.97700 -15.67600 -1.19400 1.000 74.62011 89 SER A N 1
ATOM 757 C CA . SER A 1 89 ? 7.76800 -14.89200 -0.94600 1.000 85.11436 89 SER A CA 1
ATOM 758 C C . SER A 1 89 ? 7.56200 -14.60300 0.53800 1.000 84.35446 89 SER A C 1
ATOM 759 O O . SER A 1 89 ? 7.39400 -13.44200 0.93200 1.000 87.33796 89 SER A O 1
ATOM 762 N N . THR A 1 90 ? 7.54400 -15.65300 1.36800 1.000 78.41752 90 THR A N 1
ATOM 763 C CA . THR A 1 90 ? 7.28000 -15.60400 2.80900 1.000 80.00260 90 THR A CA 1
ATOM 764 C C . THR A 1 90 ? 5.82500 -15.27700 3.14000 1.000 77.50361 90 THR A C 1
ATOM 765 O O . THR A 1 90 ? 5.37600 -15.53400 4.26100 1.000 84.10172 90 THR A O 1
ATOM 769 N N . ILE A 1 91 ? 5.07500 -14.72400 2.18900 1.000 66.07716 91 ILE A N 1
ATOM 770 C CA . ILE A 1 91 ? 3.69800 -14.30500 2.42200 1.000 53.94878 91 ILE A CA 1
ATOM 771 C C . ILE A 1 91 ? 2.77500 -15.08000 1.49400 1.000 44.90347 91 ILE A C 1
ATOM 772 O O . ILE A 1 91 ? 3.08000 -15.27000 0.31200 1.000 47.79026 91 ILE A O 1
ATOM 777 N N . LYS A 1 92 ? 1.64300 -15.52600 2.03500 1.000 36.26951 92 LYS A N 1
ATOM 778 C CA . LYS A 1 92 ? 0.56900 -16.08300 1.22000 1.000 35.23162 92 LYS A CA 1
ATOM 779 C C . LYS A 1 92 ? -0.18800 -14.91600 0.59900 1.000 29.90674 92 LYS A C 1
ATOM 780 O O . LYS A 1 92 ? -0.89100 -14.18000 1.30000 1.000 32.76724 92 LYS A O 1
ATOM 786 N N . TRP A 1 93 ? -0.03900 -14.73800 -0.71500 1.000 26.86054 93 TRP A N 1
ATOM 787 C CA . TRP A 1 93 ? -0.53500 -13.53400 -1.37200 1.000 28.37597 93 TRP A CA 1
ATOM 788 C C . TRP A 1 93 ? -2.05000 -13.41600 -1.31600 1.000 26.02884 93 TRP A C 1
ATOM 789 O O . TRP A 1 93 ? -2.58200 -12.32600 -1.55100 1.000 24.84359 93 TRP A O 1
ATOM 800 N N . GLY A 1 94 ? -2.75300 -14.50400 -1.00300 1.000 25.19772 94 GLY A N 1
ATOM 801 C CA . GLY A 1 94 ? -4.18100 -14.40000 -0.78000 1.000 27.12085 94 GLY A CA 1
ATOM 802 C C . GLY A 1 94 ? -4.52700 -13.55500 0.42900 1.000 28.06758 94 GLY A C 1
ATOM 803 O O . GLY A 1 94 ? -5.57700 -12.90800 0.46000 1.000 31.33850 94 GLY A O 1
ATOM 804 N N . LYS A 1 95 ? -3.65200 -13.54200 1.43700 1.000 28.59301 95 LYS A N 1
ATOM 805 C CA . LYS A 1 95 ? -3.85800 -12.71000 2.61500 1.000 30.37528 95 LYS A CA 1
ATOM 806 C C . LYS A 1 95 ? -3.61800 -11.23400 2.33800 1.000 28.31126 95 LYS A C 1
ATOM 807 O O . LYS A 1 95 ? -3.88400 -10.40400 3.21500 1.000 29.24064 95 LYS A O 1
ATOM 813 N N . VAL A 1 96 ? -3.11200 -10.88900 1.15700 1.000 24.36533 96 VAL A N 1
ATOM 814 C CA . VAL A 1 96 ? -3.00200 -9.50700 0.72500 1.000 21.63256 96 VAL A CA 1
ATOM 815 C C . VAL A 1 96 ? -4.08400 -9.15600 -0.28900 1.000 21.27627 96 VAL A C 1
ATOM 816 O O . VAL A 1 96 ? -4.73500 -8.11500 -0.17200 1.000 23.47605 96 VAL A O 1
ATOM 820 N N . ILE A 1 97 ? -4.30800 -10.02800 -1.28000 1.000 18.50756 97 ILE A N 1
ATOM 821 C CA . ILE A 1 97 ? -5.28500 -9.75100 -2.33100 1.000 14.92345 97 ILE A CA 1
ATOM 822 C C . ILE A 1 97 ? -6.68900 -9.66600 -1.75100 1.000 19.22979 97 ILE A C 1
ATOM 823 O O . ILE A 1 97 ? -7.48400 -8.80400 -2.14100 1.000 20.67316 97 ILE A O 1
ATOM 828 N N . GLY A 1 98 ? -7.01700 -10.55800 -0.81700 1.000 19.70296 98 GLY A N 1
ATOM 829 C CA . GLY A 1 98 ? -8.31000 -10.56700 -0.17600 1.000 20.10796 98 GLY A CA 1
ATOM 830 C C . GLY A 1 98 ? -8.67900 -9.23900 0.45800 1.000 20.37135 98 GLY A C 1
ATOM 831 O O . GLY A 1 98 ? -9.67200 -8.60600 0.08400 1.000 19.22499 98 GLY A O 1
ATOM 832 N N . PRO A 1 99 ? -7.88900 -8.79400 1.44100 1.000 20.15275 99 PRO A N 1
ATOM 833 C CA . PRO A 1 99 ? -8.18900 -7.50000 2.08000 1.000 19.78100 99 PRO A CA 1
ATOM 834 C C . PRO A 1 99 ? -8.17500 -6.32400 1.11800 1.000 19.06046 99 PRO A C 1
ATOM 835 O O . PRO A 1 99 ? -8.99000 -5.40400 1.26600 1.000 21.74207 99 PRO A O 1
ATOM 839 N N . VAL A 1 100 ? -7.27200 -6.32000 0.13500 1.000 19.84462 100 VAL A N 1
ATOM 840 C CA . VAL A 1 100 ? -7.22000 -5.21100 -0.81400 1.000 19.88727 100 VAL A CA 1
ATOM 841 C C . VAL A 1 100 ? -8.46200 -5.21000 -1.69800 1.000 16.37400 100 VAL A C 1
ATOM 842 O O . VAL A 1 100 ? -9.08100 -4.16300 -1.92500 1.000 17.93354 100 VAL A O 1
ATOM 846 N N . LEU A 1 101 ? -8.85000 -6.38400 -2.20300 1.000 16.60223 101 LEU A N 1
ATOM 847 C CA . LEU A 1 101 ? -10.04400 -6.46600 -3.03800 1.000 14.94781 101 LEU A CA 1
ATOM 848 C C . LEU A 1 101 ? -11.29500 -6.10600 -2.24700 1.000 17.27590 101 LEU A C 1
ATOM 849 O O . LEU A 1 101 ? -12.19600 -5.43800 -2.76800 1.000 17.91620 101 LEU A O 1
ATOM 854 N N . GLN A 1 102 ? -11.36700 -6.53400 -0.98400 1.000 18.30087 102 GLN A N 1
ATOM 855 C CA . GLN A 1 102 ? -12.51100 -6.17600 -0.15100 1.000 17.53885 102 GLN A CA 1
ATOM 856 C C . GLN A 1 102 ? -12.55800 -4.67400 0.09900 1.000 19.51338 102 GLN A C 1
ATOM 857 O O . GLN A 1 102 ? -13.64000 -4.07600 0.13700 1.000 22.11947 102 GLN A O 1
ATOM 863 N N . TYR A 1 103 ? -11.39200 -4.04700 0.27100 1.000 18.25322 103 TYR A N 1
ATOM 864 C CA . TYR A 1 103 ? -11.34500 -2.59600 0.41900 1.000 18.64647 103 TYR A CA 1
ATOM 865 C C . TYR A 1 103 ? -11.86400 -1.90100 -0.83300 1.000 19.97603 103 TYR A C 1
ATOM 866 O O . TYR A 1 103 ? -12.61700 -0.92400 -0.74400 1.000 20.64320 103 TYR A O 1
ATOM 875 N N . ILE A 1 104 ? -11.47300 -2.39300 -2.01000 1.000 21.27665 104 ILE A N 1
ATOM 876 C CA . ILE A 1 104 ? -11.90900 -1.77800 -3.25900 1.000 15.81570 104 ILE A CA 1
ATOM 877 C C . ILE A 1 104 ? -13.40600 -1.97900 -3.46100 1.000 19.11562 104 ILE A C 1
ATOM 878 O O . ILE A 1 104 ? -14.10900 -1.07700 -3.93100 1.000 19.50349 104 ILE A O 1
ATOM 883 N N . ILE A 1 105 ? -13.91800 -3.16000 -3.10400 1.000 17.70239 105 ILE A N 1
ATOM 884 C CA . ILE A 1 105 ? -15.34900 -3.42600 -3.23000 1.000 17.01168 105 ILE A CA 1
ATOM 885 C C . ILE A 1 105 ? -16.15200 -2.44200 -2.38900 1.000 19.26403 105 ILE A C 1
ATOM 886 O O . ILE A 1 105 ? -17.15500 -1.88300 -2.84900 1.000 21.65224 105 ILE A O 1
ATOM 891 N N . ASN A 1 106 ? -15.72000 -2.20600 -1.15400 1.000 20.29439 106 ASN A N 1
ATOM 892 C CA . ASN A 1 106 ? -16.48600 -1.41400 -0.20200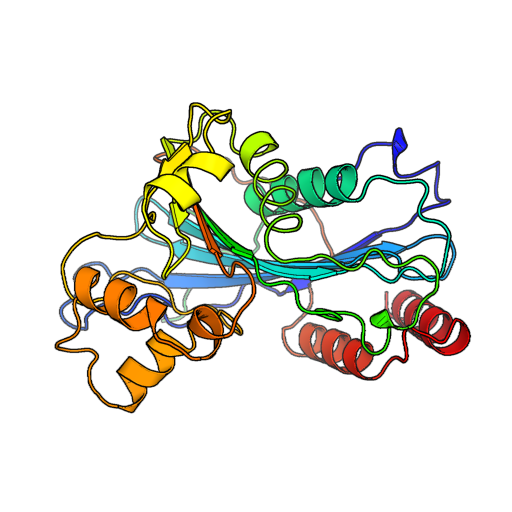 1.000 23.09972 106 ASN A CA 1
ATOM 893 C C . ASN A 1 106 ? -16.14600 0.07000 -0.23100 1.000 22.59427 106 ASN A C 1
ATOM 894 O O . ASN A 1 106 ? -16.76100 0.84100 0.51200 1.000 23.20067 106 ASN A O 1
ATOM 899 N N . TYR A 1 107 ? -15.19200 0.49300 -1.05900 1.000 20.56488 107 TYR A N 1
ATOM 900 C CA . TYR A 1 107 ? -14.84200 1.90600 -1.11700 1.000 21.23194 107 TYR A CA 1
ATOM 901 C C . TYR A 1 107 ? -16.01100 2.72300 -1.65400 1.000 20.97224 107 TYR A C 1
ATOM 902 O O . TYR A 1 107 ? -16.57300 2.40900 -2.70700 1.000 20.80796 107 TYR A O 1
ATOM 911 N N . ASN A 1 108 ? -16.37600 3.77100 -0.92200 1.000 20.99401 108 ASN A N 1
ATOM 912 C CA . ASN A 1 108 ? -17.46100 4.66500 -1.31800 1.000 19.86162 108 ASN A CA 1
ATOM 913 C C . ASN A 1 108 ? -17.09100 6.10600 -0.98600 1.000 23.54435 108 ASN A C 1
ATOM 914 O O . ASN A 1 108 ? -17.81800 6.81900 -0.29300 1.000 28.36494 108 ASN A O 1
ATOM 919 N N . GLY A 1 109 ? -15.93900 6.54600 -1.48100 1.000 24.18894 109 GLY A N 1
ATOM 920 C CA . GLY A 1 109 ? -15.50800 7.91700 -1.29500 1.000 28.38662 109 GLY A CA 1
ATOM 921 C C . GLY A 1 109 ? -15.17700 8.58500 -2.61200 1.000 26.33044 109 GLY A C 1
ATOM 922 O O . GLY A 1 109 ? -14.31800 9.47000 -2.67300 1.000 27.32790 109 GLY A O 1
ATOM 923 N N . TYR A 1 110 ? -15.85700 8.16500 -3.67500 1.000 23.27459 110 TYR A N 1
ATOM 924 C CA . TYR A 1 110 ? -15.57900 8.69500 -5.00200 1.000 22.70345 110 TYR A CA 1
ATOM 925 C C . TYR A 1 110 ? -16.06100 10.13500 -5.12300 1.000 22.17822 110 TYR A C 1
ATOM 926 O O . TYR A 1 110 ? -17.13100 10.49600 -4.62400 1.000 23.60613 110 TYR A O 1
ATOM 935 N N . LYS A 1 111 ? -15.25800 10.96000 -5.79100 1.000 21.44718 111 LYS A N 1
ATOM 936 C CA . LYS A 1 111 ? -15.60400 12.35300 -6.07000 1.000 22.99788 111 LYS A CA 1
ATOM 937 C C . LYS A 1 111 ? -16.11300 12.41200 -7.50700 1.000 23.60300 111 LYS A C 1
ATOM 938 O O . LYS A 1 111 ? -15.35000 12.62900 -8.44900 1.000 24.68481 111 LYS A O 1
ATOM 944 N N . ILE A 1 112 ? -17.41700 12.21400 -7.67000 1.000 23.46184 112 ILE A N 1
ATOM 945 C CA . ILE A 1 112 ? -18.04700 12.12700 -8.98200 1.000 19.94067 112 ILE A CA 1
ATOM 946 C C . ILE A 1 112 ? -18.59600 13.49800 -9.35000 1.000 23.43658 112 ILE A C 1
ATOM 947 O O . ILE A 1 112 ? -19.39800 14.07600 -8.60600 1.000 25.15953 112 ILE A O 1
ATOM 952 N N . LYS A 1 113 ? -18.17000 14.01600 -10.49800 1.000 26.55369 113 LYS A N 1
ATOM 953 C CA . LYS A 1 113 ? -18.68000 15.29000 -10.97500 1.000 27.25029 113 LYS A CA 1
ATOM 954 C C . LYS A 1 113 ? -20.11000 15.13500 -11.48500 1.000 26.89538 113 LYS A C 1
ATOM 955 O O . LYS A 1 113 ? -20.56000 14.04200 -11.84300 1.000 24.71944 113 LYS A O 1
ATOM 961 N N . MET A 1 114 ? -20.83000 16.25200 -11.51000 1.000 25.99487 114 MET A N 1
ATOM 962 C CA . MET A 1 114 ? -22.19300 16.25000 -12.01800 1.000 28.29623 114 MET A CA 1
ATOM 963 C C . MET A 1 114 ? -22.20400 15.95100 -13.51200 1.000 31.54698 114 MET A C 1
ATOM 964 O O . MET A 1 114 ? -21.28000 16.30800 -14.24800 1.000 31.42140 114 MET A O 1
ATOM 969 N N . LYS A 1 115 ? -23.25900 15.27600 -13.95600 1.000 31.69885 115 LYS A N 1
ATOM 970 C CA . LYS A 1 115 ? -23.43600 15.04600 -15.38100 1.000 35.05665 115 LYS A CA 1
ATOM 971 C C . LYS A 1 115 ? -23.80300 16.35300 -16.07000 1.000 38.62267 115 LYS A C 1
ATOM 972 O O . LYS A 1 115 ? -24.66800 17.10000 -15.60300 1.000 36.94088 115 LYS A O 1
ATOM 978 N N . ASN A 1 116 ? -23.13300 16.63400 -17.18300 1.000 37.07451 116 ASN A N 1
ATOM 979 C CA . ASN A 1 116 ? -23.33900 17.89700 -17.87100 1.000 41.00637 116 ASN A CA 1
ATOM 980 C C . ASN A 1 116 ? -24.72600 17.94400 -18.51200 1.000 54.40019 116 ASN A C 1
ATOM 981 O O . ASN A 1 116 ? -25.43900 16.94000 -18.58100 1.000 59.39849 116 ASN A O 1
ATOM 986 N N . LEU A 1 117 ? -25.10300 19.14000 -18.96700 1.000 63.40752 117 LEU A N 1
ATOM 987 C CA . LEU A 1 117 ? -26.42200 19.43300 -19.54500 1.000 67.35713 117 LEU A CA 1
ATOM 988 C C . LEU A 1 117 ? -27.56500 18.93300 -18.66300 1.000 66.59153 117 LEU A C 1
ATOM 989 O O . LEU A 1 117 ? -27.83700 19.49600 -17.60700 1.000 67.44151 117 LEU A O 1
ATOM 994 N N . GLU A 1 161 ? -21.23800 20.64600 -6.24200 1.000 58.96044 161 GLU A N 1
ATOM 995 C CA . GLU A 1 161 ? -20.42300 20.46900 -7.43700 1.000 57.76646 161 GLU A CA 1
ATOM 996 C C . GLU A 1 161 ? -20.19100 18.98700 -7.71600 1.000 46.04619 161 GLU A C 1
ATOM 997 O O . GLU A 1 161 ? -20.08100 18.57000 -8.86900 1.000 46.01557 161 GLU A O 1
ATOM 1003 N N . TYR A 1 162 ? -20.12100 18.19300 -6.65200 1.000 35.19141 162 TYR A N 1
ATOM 1004 C CA . TYR A 1 162 ? -19.95800 16.75000 -6.76100 1.000 27.88107 162 TYR A CA 1
ATOM 1005 C C . TYR A 1 162 ? -21.31100 16.06100 -6.63300 1.000 31.73454 162 TYR A C 1
ATOM 1006 O O . TYR A 1 162 ? -22.14700 16.45400 -5.81400 1.000 34.55468 162 TYR A O 1
ATOM 1015 N N . ARG A 1 163 ? -21.51600 15.03200 -7.44900 1.000 29.43319 163 ARG A N 1
ATOM 1016 C CA . ARG A 1 163 ? -22.77800 14.30900 -7.47100 1.000 29.93279 163 ARG A CA 1
ATOM 1017 C C . ARG A 1 163 ? -22.88400 13.38000 -6.26900 1.000 27.11359 163 ARG A C 1
ATOM 1018 O O . ARG A 1 163 ? -21.91000 12.72700 -5.88200 1.000 28.24800 163 ARG A O 1
ATOM 1026 N N . THR A 1 164 ? -24.07300 13.32600 -5.67500 1.000 26.13072 164 THR A N 1
ATOM 1027 C CA . THR A 1 164 ? -24.32100 12.46600 -4.52600 1.000 24.53455 164 THR A CA 1
ATOM 1028 C C . THR A 1 164 ? -24.87800 11.12700 -4.99200 1.000 26.19468 164 THR A C 1
ATOM 1029 O O . THR A 1 164 ? -25.88400 11.07800 -5.70700 1.000 29.43251 164 THR A O 1
ATOM 1033 N N . LEU A 1 165 ? -24.22300 10.04800 -4.58000 1.000 26.78816 165 LEU A N 1
ATOM 1034 C CA . LEU A 1 165 ? -24.62400 8.70100 -4.95800 1.000 27.91731 165 LEU A CA 1
ATOM 1035 C C . LEU A 1 165 ? -25.83700 8.25800 -4.14300 1.000 25.35821 165 LEU A C 1
ATOM 1036 O O . LEU A 1 165 ? -25.95700 8.61000 -2.96700 1.000 26.90938 165 LEU A O 1
ATOM 1041 N N . PRO A 1 166 ? -26.75400 7.50000 -4.74400 1.000 25.40173 166 PRO A N 1
ATOM 1042 C CA . PRO A 1 166 ? -27.80500 6.85800 -3.95000 1.000 27.01630 166 PRO A CA 1
ATOM 1043 C C . PRO A 1 166 ? -27.19800 5.93400 -2.90500 1.000 23.30660 166 PRO A C 1
ATOM 1044 O O . PRO A 1 166 ? -26.12000 5.36600 -3.09400 1.000 24.99772 166 PRO A O 1
ATOM 1048 N N . LYS A 1 167 ? -27.90500 5.79400 -1.78600 1.000 27.46326 167 LYS A N 1
ATOM 1049 C CA . LYS A 1 167 ? -27.38500 4.99900 -0.68000 1.000 24.67296 167 LYS A CA 1
ATOM 1050 C C . LYS A 1 167 ? -27.63900 3.51000 -0.86900 1.000 23.09860 167 LYS A C 1
ATOM 1051 O O . LYS A 1 167 ? -26.85500 2.68700 -0.38200 1.000 31.22788 167 LYS A O 1
ATOM 1057 N N . THR A 1 168 ? -28.71200 3.14500 -1.56500 1.000 26.18983 168 THR A N 1
ATOM 1058 C CA . THR A 1 168 ? -28.97900 1.74800 -1.88000 1.000 22.27449 168 THR A CA 1
ATOM 1059 C C . THR A 1 168 ? -28.08200 1.32100 -3.03400 1.000 24.50808 168 THR A C 1
ATOM 1060 O O . THR A 1 168 ? -28.13000 1.91500 -4.11600 1.000 26.94263 168 THR A O 1
ATOM 1064 N N . GLN A 1 169 ? -27.25100 0.30700 -2.80600 1.000 23.67088 169 GLN A N 1
ATOM 1065 C CA . GLN A 1 169 ? -26.30800 -0.16000 -3.81100 1.000 20.41084 169 GLN A CA 1
ATOM 1066 C C . GLN A 1 169 ? -26.34600 -1.67800 -3.87300 1.000 24.44069 169 GLN A C 1
ATOM 1067 O O . GLN A 1 169 ? -26.30900 -2.34700 -2.83500 1.000 24.99053 169 GLN A O 1
ATOM 1073 N N . ASN A 1 170 ? -26.43200 -2.21300 -5.08700 1.000 19.14997 170 ASN A N 1
ATOM 1074 C CA . ASN A 1 170 ? -26.42800 -3.65100 -5.32800 1.000 19.26750 170 ASN A CA 1
ATOM 1075 C C . ASN A 1 170 ? -25.07900 -4.03200 -5.92100 1.000 21.36257 170 ASN A C 1
ATOM 1076 O O . ASN A 1 170 ? -24.73600 -3.59300 -7.02400 1.000 20.40219 170 ASN A O 1
ATOM 1081 N N . LEU A 1 171 ? -24.32000 -4.84200 -5.18900 1.000 16.24460 171 LEU A N 1
ATOM 1082 C CA . LEU A 1 171 ? -22.95300 -5.17100 -5.56900 1.000 15.47684 171 LEU A CA 1
ATOM 1083 C C . LEU A 1 171 ? -22.91800 -6.37200 -6.50100 1.000 14.72427 171 LEU A C 1
ATOM 1084 O O . LEU A 1 171 ? -23.69200 -7.32100 -6.34700 1.000 17.48427 171 LEU A O 1
ATOM 1089 N N . ARG A 1 172 ? -22.01100 -6.32000 -7.47500 1.000 15.32694 172 ARG A N 1
ATOM 1090 C CA . ARG A 1 172 ? -21.73200 -7.44600 -8.35900 1.000 15.04594 172 ARG A CA 1
ATOM 1091 C C . ARG A 1 172 ? -20.22500 -7.57300 -8.49200 1.000 16.41667 172 ARG A C 1
ATOM 1092 O O . ARG A 1 172 ? -19.57400 -6.66700 -9.02100 1.000 17.67851 172 ARG A O 1
ATOM 1100 N N . LEU A 1 173 ? -19.67200 -8.68200 -8.01200 1.000 13.05318 173 LEU A N 1
ATOM 1101 C CA . LEU A 1 173 ? -18.24500 -8.95400 -8.12200 1.000 12.40968 173 LEU A CA 1
ATOM 1102 C C . LEU A 1 173 ? -18.02200 -9.96400 -9.24100 1.000 12.94697 173 LEU A C 1
ATOM 1103 O O . LEU A 1 173 ? -18.61400 -11.04600 -9.23500 1.000 15.67541 173 LEU A O 1
ATOM 1108 N N . CYS A 1 174 ? -17.16000 -9.61300 -10.19000 1.000 13.09175 174 CYS A N 1
ATOM 1109 C CA . CYS A 1 174 ? -17.01700 -10.35100 -11.43900 1.000 13.85949 174 CYS A CA 1
ATOM 1110 C C . CYS A 1 174 ? -15.54300 -10.68100 -11.62000 1.000 12.89433 174 CYS A C 1
ATOM 1111 O O . CYS A 1 174 ? -14.72700 -9.77100 -11.77000 1.000 13.74972 174 CYS A O 1
ATOM 1114 N N . VAL A 1 175 ? -15.19400 -11.96900 -11.59600 1.000 12.88190 175 VAL A N 1
ATOM 1115 C CA . VAL A 1 175 ? -13.81000 -12.42000 -11.71700 1.000 14.38351 175 VAL A CA 1
ATOM 1116 C C . VAL A 1 175 ? -13.75100 -13.55800 -12.72900 1.000 14.06452 175 VAL A C 1
ATOM 1117 O O . VAL A 1 175 ? -14.61700 -14.43900 -12.73700 1.000 16.00542 175 VAL A O 1
ATOM 1121 N N . PHE A 1 176 ? -12.73200 -13.54100 -13.58100 1.000 14.34509 176 PHE A N 1
ATOM 1122 C CA . PHE A 1 176 ? -12.42500 -14.67400 -14.44400 1.000 14.68708 176 PHE A CA 1
ATOM 1123 C C . PHE A 1 176 ? -11.06800 -15.23900 -14.05500 1.000 15.47867 176 PHE A C 1
ATOM 1124 O O . PHE A 1 176 ? -10.16600 -14.49500 -13.65900 1.000 16.74443 176 PHE A O 1
ATOM 1132 N N . THR A 1 177 ? -10.93500 -16.55900 -14.14500 1.000 15.47875 177 THR A N 1
ATOM 1133 C CA . THR A 1 177 ? -9.69400 -17.24700 -13.81300 1.000 16.46029 177 THR A CA 1
ATOM 1134 C C . THR A 1 177 ? -9.15300 -17.90500 -15.07300 1.000 16.35501 177 THR A C 1
ATOM 1135 O O . THR A 1 177 ? -9.85400 -18.69300 -15.71700 1.000 17.86116 177 THR A O 1
ATOM 1139 N N . LYS A 1 178 ? -7.91500 -17.57300 -15.42300 1.000 17.54914 178 LYS A N 1
ATOM 1140 C CA . LYS A 1 178 ? -7.25300 -18.10800 -16.60400 1.000 18.73135 178 LYS A CA 1
ATOM 1141 C C . LYS A 1 178 ? -5.74900 -18.09300 -16.36300 1.000 26.03983 178 LYS A C 1
ATOM 1142 O O . LYS A 1 178 ? -5.15900 -17.02000 -16.18900 1.000 26.71741 178 LYS A O 1
ATOM 1148 N N . PRO A 1 179 ? -5.09500 -19.25600 -16.34400 1.000 22.22444 179 PRO A N 1
ATOM 1149 C CA . PRO A 1 179 ? -3.69400 -19.34200 -15.87400 1.000 24.17170 179 PRO A CA 1
ATOM 1150 C C . PRO A 1 179 ? -2.67400 -18.83900 -16.88900 1.000 37.88090 179 PRO A C 1
ATOM 1151 O O . PRO A 1 179 ? -1.89100 -19.59200 -17.47700 1.000 54.32535 179 PRO A O 1
ATOM 1155 N N . ALA A 1 180 ? -2.66200 -17.52700 -17.10400 1.000 39.17107 180 ALA A N 1
ATOM 1156 C CA . ALA A 1 180 ? -1.60900 -16.91700 -17.89900 1.000 38.86072 180 ALA A CA 1
ATOM 1157 C C . ALA A 1 180 ? -0.34100 -16.78200 -17.06500 1.000 41.66573 180 ALA A C 1
ATOM 1158 O O . ALA A 1 180 ? -0.38600 -16.72300 -15.83300 1.000 43.13514 180 ALA A O 1
ATOM 1160 N N . LYS A 1 181 ? 0.80200 -16.74200 -17.75000 1.000 35.35047 181 LYS A N 1
ATOM 1161 C CA . LYS A 1 181 ? 2.07400 -16.68700 -17.03800 1.000 41.84164 181 LYS A CA 1
ATOM 1162 C C . LYS A 1 181 ? 2.35900 -15.29800 -16.48000 1.000 33.78797 181 LYS A C 1
ATOM 1163 O O . LYS A 1 181 ? 2.88800 -15.17300 -15.37100 1.000 36.54422 181 LYS A O 1
ATOM 1169 N N . GLU A 1 182 ? 2.02800 -14.24400 -17.23200 1.000 29.82634 182 GLU A N 1
ATOM 1170 C CA . GLU A 1 182 ? 2.38500 -12.86900 -16.86200 1.000 34.71260 182 GLU A CA 1
ATOM 1171 C C . GLU A 1 182 ? 1.21300 -11.94700 -17.20100 1.000 36.76362 182 GLU A C 1
ATOM 1172 O O . GLU A 1 182 ? 1.09900 -11.45800 -18.32800 1.000 49.48795 182 GLU A O 1
ATOM 1178 N N A TYR A 1 183 ? 0.34000 -11.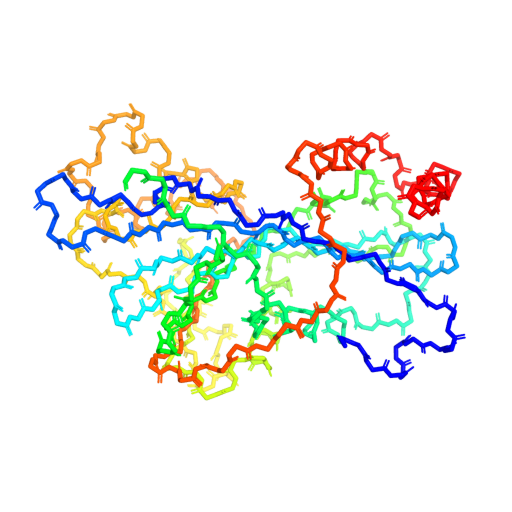72000 -16.21800 0.505 27.78363 183 TYR A N 1
ATOM 1179 N N B TYR A 1 183 ? 0.35100 -11.70400 -16.21000 0.495 27.71238 183 TYR A N 1
ATOM 1180 C CA A TYR A 1 183 ? -0.77700 -10.80400 -16.42200 0.505 27.09600 183 TYR A CA 1
ATOM 1181 C CA B TYR A 1 183 ? -0.78600 -10.81000 -16.40900 0.495 27.11162 183 TYR A CA 1
ATOM 1182 C C A TYR A 1 183 ? -0.30700 -9.35500 -16.40000 0.505 25.90428 183 TYR A C 1
ATOM 1183 C C B TYR A 1 183 ? -0.36600 -9.34600 -16.35400 0.495 25.88575 183 TYR A C 1
ATOM 1184 O O A TYR A 1 183 ? -0.62700 -8.57200 -17.30100 0.505 31.13880 183 TYR A O 1
ATOM 1185 O O B TYR A 1 183 ? -0.79500 -8.54300 -17.19000 0.495 29.21440 183 TYR A O 1
ATOM 1202 N N . LEU A 1 184 ? 0.46100 -8.98300 -15.37600 1.000 21.02344 184 LEU A N 1
ATOM 1203 C CA . LEU A 1 184 ? 0.88400 -7.60400 -15.17400 1.000 23.28166 184 LEU A CA 1
ATOM 1204 C C . LEU A 1 184 ? 2.38000 -7.38500 -15.32300 1.000 22.82546 184 LEU A C 1
ATOM 1205 O O . LEU A 1 184 ? 2.79200 -6.28600 -15.70100 1.000 22.92960 184 LEU A O 1
ATOM 1210 N N . PHE A 1 185 ? 3.20000 -8.38900 -15.03200 1.000 19.35848 185 PHE A N 1
ATOM 1211 C CA . PHE A 1 185 ? 4.64600 -8.20900 -14.91800 1.000 18.92296 185 PHE A CA 1
ATOM 1212 C C . PHE A 1 185 ? 5.36200 -8.98400 -16.01600 1.000 22.76933 185 PHE A C 1
ATOM 1213 O O . PHE A 1 185 ? 5.57900 -10.20100 -15.88300 1.000 21.54814 185 PHE A O 1
ATOM 1221 N N . PRO A 1 186 ? 5.74300 -8.32700 -17.11200 1.000 22.02611 186 PRO A N 1
ATOM 1222 C CA . PRO A 1 186 ? 6.35800 -9.04900 -18.23200 1.000 26.80746 186 PRO A CA 1
ATOM 1223 C C . PRO A 1 186 ? 7.68300 -9.68700 -17.83900 1.000 27.87752 186 PRO A C 1
ATOM 1224 O O . PRO A 1 186 ? 8.44600 -9.14100 -17.03900 1.000 28.48326 186 PRO A O 1
ATOM 1228 N N . ASN A 1 187 ? 7.94200 -10.86100 -18.41500 1.000 27.71351 187 ASN A N 1
ATOM 1229 C CA . ASN A 1 187 ? 9.14800 -11.66000 -18.21400 1.000 27.75576 187 ASN A CA 1
ATOM 1230 C C . ASN A 1 187 ? 9.30000 -12.16200 -16.78400 1.000 28.06785 187 ASN A C 1
ATOM 1231 O O . ASN A 1 187 ? 10.38400 -12.63100 -16.41400 1.000 33.40048 187 ASN A O 1
ATOM 1236 N N . SER A 1 188 ? 8.24600 -12.09200 -15.96700 1.000 25.52634 188 SER A N 1
ATOM 1237 C CA . SER A 1 188 ? 8.33300 -12.56400 -14.59100 1.000 23.16874 188 SER A CA 1
ATOM 1238 C C . SER A 1 188 ? 8.18700 -14.07500 -14.47400 1.000 29.60860 188 SER A C 1
ATOM 1239 O O . SER A 1 188 ? 8.58900 -14.64400 -13.45300 1.000 26.51527 188 SER A O 1
ATOM 1242 N N . ALA A 1 189 ? 7.62800 -14.74000 -15.48900 1.000 28.31004 189 ALA A N 1
ATOM 1243 C CA . ALA A 1 189 ? 7.55200 -16.19800 -15.47500 1.000 26.91952 189 ALA A CA 1
ATOM 1244 C C . ALA A 1 189 ? 8.92600 -16.85100 -15.44900 1.000 34.13829 189 ALA A C 1
ATOM 1245 O O . ALA A 1 189 ? 9.01500 -18.06300 -15.21500 1.000 44.21147 189 ALA A O 1
ATOM 1247 N N . LYS A 1 190 ? 9.98900 -16.08200 -15.68100 1.000 35.71735 190 LYS A N 1
ATOM 1248 C CA . LYS A 1 190 ? 11.35600 -16.57800 -15.64500 1.000 43.46899 190 LYS A CA 1
ATOM 1249 C C . LYS A 1 190 ? 11.96400 -16.53800 -14.24900 1.000 41.10094 190 LYS A C 1
ATOM 1250 O O . LYS A 1 190 ? 13.08200 -17.02600 -14.06300 1.000 42.98457 190 LYS A O 1
ATOM 1256 N N . ASN A 1 191 ? 11.26000 -15.97700 -13.27000 1.000 33.22577 191 ASN A N 1
ATOM 1257 C CA . ASN A 1 191 ? 11.84500 -15.73900 -11.96100 1.000 30.08190 191 ASN A CA 1
ATOM 1258 C C . ASN A 1 191 ? 11.85100 -17.01600 -11.12400 1.000 30.15379 191 ASN A C 1
ATOM 1259 O O . ASN A 1 191 ? 10.94200 -17.84300 -11.23100 1.000 35.80272 191 ASN A O 1
ATOM 1264 N N . PRO A 1 192 ? 12.86900 -17.19200 -10.27500 1.000 35.38753 192 PRO A N 1
ATOM 1265 C CA . PRO A 1 192 ? 13.03500 -18.48700 -9.59600 1.000 43.61469 192 PRO A CA 1
ATOM 1266 C C . PRO A 1 192 ? 11.95400 -18.79300 -8.57700 1.000 39.54326 192 PRO A C 1
ATOM 1267 O O . PRO A 1 192 ? 11.68900 -19.97300 -8.31600 1.000 44.98234 192 PRO A O 1
ATOM 1271 N N . TYR A 1 193 ? 11.32000 -17.77900 -7.98800 1.000 33.44087 193 TYR A N 1
ATOM 1272 C CA . TYR A 1 193 ? 10.38000 -17.99100 -6.89500 1.000 35.62695 193 TYR A CA 1
ATOM 1273 C C . TYR A 1 193 ? 8.95100 -17.60000 -7.25600 1.000 37.94663 193 TYR A C 1
ATOM 1274 O O . TYR A 1 193 ? 8.11200 -17.45000 -6.36200 1.000 44.11024 193 TYR A O 1
ATOM 1283 N N . LYS A 1 194 ? 8.64900 -17.43700 -8.54100 1.000 31.50133 194 LYS A N 1
ATOM 1284 C CA . LYS A 1 194 ? 7.27900 -17.15400 -8.94500 1.000 26.37942 194 LYS A CA 1
ATOM 1285 C C . LYS A 1 194 ? 6.47600 -18.44500 -9.01500 1.000 32.10567 194 LYS A C 1
ATOM 1286 O O . LYS A 1 194 ? 6.88800 -19.41100 -9.66500 1.000 34.55600 194 LYS A O 1
ATOM 1292 N N . ASN A 1 195 ? 5.33000 -18.45800 -8.34200 1.000 35.85422 195 ASN A N 1
ATOM 1293 C CA . ASN A 1 195 ? 4.41500 -19.58900 -8.40400 1.000 45.71531 195 ASN A CA 1
ATOM 1294 C C . ASN A 1 195 ? 3.63300 -19.52700 -9.71000 1.000 42.40936 195 ASN A C 1
ATOM 1295 O O . ASN A 1 195 ? 2.95100 -18.53500 -9.98500 1.000 47.69240 195 ASN A O 1
ATOM 1300 N N . LEU A 1 196 ? 3.73800 -20.57900 -10.51800 1.000 38.06486 196 LEU A N 1
ATOM 1301 C CA . LEU A 1 196 ? 3.06500 -20.64500 -11.81000 1.000 37.04418 196 LEU A CA 1
ATOM 1302 C C . LEU A 1 196 ? 1.80200 -21.48500 -11.65300 1.000 36.05316 196 LEU A C 1
ATOM 1303 O O . LEU A 1 196 ? 1.87600 -22.69200 -11.40200 1.000 36.19478 196 LEU A O 1
ATOM 1308 N N . TRP A 1 197 ? 0.64700 -20.84200 -11.80000 1.000 34.59048 197 TRP A N 1
ATOM 1309 C CA . TRP A 1 197 ? -0.62500 -21.52600 -11.63600 1.000 34.03374 197 TRP A CA 1
ATOM 1310 C C . TRP A 1 197 ? -0.88700 -22.49000 -12.78600 1.000 31.97332 197 TRP A C 1
ATOM 1311 O O . TRP A 1 197 ? -0.45700 -22.27300 -13.92200 1.000 35.76542 197 TRP A O 1
ATOM 1322 N N . ASN A 1 198 ? -1.60100 -23.56500 -12.47800 1.000 30.30181 198 ASN A N 1
ATOM 1323 C CA . ASN A 1 198 ? -2.40300 -24.25300 -13.47500 1.000 24.89750 198 ASN A CA 1
ATOM 1324 C C . ASN A 1 198 ? -3.86000 -23.84200 -13.28300 1.000 21.78086 198 ASN A C 1
ATOM 1325 O O . ASN A 1 198 ? -4.21700 -23.17500 -12.30900 1.000 25.93439 198 ASN A O 1
ATOM 1330 N N . GLY A 1 199 ? -4.70400 -24.23900 -14.23500 1.000 24.05613 199 GLY A N 1
ATOM 1331 C CA . GLY A 1 199 ? -6.06600 -23.72900 -14.25500 1.000 21.75021 199 GLY A CA 1
ATOM 1332 C C . GLY A 1 199 ? -6.86300 -24.08200 -13.01400 1.000 20.34992 199 GLY A C 1
ATOM 1333 O O . GLY A 1 199 ? -7.59300 -23.24600 -12.47300 1.000 21.69287 199 GLY A O 1
ATOM 1334 N N A GLN A 1 200 ? -6.74100 -25.32700 -12.54600 0.496 22.75859 200 GLN A N 1
ATOM 1335 N N B GLN A 1 200 ? -6.72300 -25.31800 -12.53100 0.504 22.63263 200 GLN A N 1
ATOM 1336 C CA A GLN A 1 200 ? -7.55300 -25.78100 -11.42300 0.496 21.12595 200 GLN A CA 1
ATOM 1337 C CA B GLN A 1 200 ? -7.52300 -25.75300 -11.39100 0.504 21.28007 200 GLN A CA 1
ATOM 1338 C C A GLN A 1 200 ? -7.05200 -25.24000 -10.08900 0.496 22.88322 200 GLN A C 1
ATOM 1339 C C B GLN A 1 200 ? -7.03300 -25.12600 -10.09100 0.504 22.82899 200 GLN A C 1
ATOM 1340 O O A GLN A 1 200 ? -7.86000 -25.00000 -9.18500 0.496 33.47129 200 GLN A O 1
ATOM 1341 O O B GLN A 1 200 ? -7.84400 -24.70800 -9.25500 0.504 18.56349 200 GLN A O 1
ATOM 1352 N N A SER A 1 201 ? -5.74100 -25.03700 -9.94400 0.496 23.48237 201 SER A N 1
ATOM 1353 N N B SER A 1 201 ? -5.71400 -25.04700 -9.90000 0.504 23.67382 201 SER A N 1
ATOM 1354 C CA A SER A 1 201 ? -5.22400 -24.47200 -8.70200 0.496 24.96160 201 SER A CA 1
ATOM 1355 C CA B SER A 1 201 ? -5.18500 -24.46000 -8.67300 0.504 25.01095 201 SER A CA 1
ATOM 1356 C C A SER A 1 201 ? -5.54500 -22.98700 -8.60100 0.496 23.42981 201 SER A C 1
ATOM 1357 C C B SER A 1 201 ? -5.47900 -22.96800 -8.58800 0.504 23.49743 201 SER A C 1
ATOM 1358 O O A SER A 1 201 ? -5.85000 -22.48300 -7.51400 0.496 21.99986 201 SER A O 1
ATOM 1359 O O B SER A 1 201 ? -5.70200 -22.44400 -7.49100 0.504 23.94774 201 SER A O 1
ATOM 1364 N N . LEU A 1 202 ? -5.48300 -22.27000 -9.72600 1.000 20.62090 202 LEU A N 1
ATOM 1365 C CA . LEU A 1 202 ? -5.81700 -20.85000 -9.71700 1.000 17.65403 202 LEU A CA 1
ATOM 1366 C C . LEU A 1 202 ? -7.29100 -20.63700 -9.39700 1.000 17.28995 202 LEU A C 1
ATOM 1367 O O . LEU A 1 202 ? -7.65000 -19.67700 -8.70500 1.000 17.72892 202 LEU A O 1
ATOM 1372 N N . LEU A 1 203 ? -8.15700 -21.52900 -9.88200 1.000 18.13223 203 LEU A N 1
ATOM 1373 C CA . LEU A 1 203 ? -9.58100 -21.41400 -9.58500 1.000 17.13756 203 LEU A CA 1
ATOM 1374 C C . LEU A 1 203 ? -9.85400 -21.65900 -8.10600 1.000 20.54191 203 LEU A C 1
ATOM 1375 O O . LEU A 1 203 ? -10.61000 -20.91300 -7.47400 1.000 18.94787 203 LEU A O 1
ATOM 1380 N N A ARG A 1 204 ? -9.24600 -22.70300 -7.53600 0.483 21.22474 204 ARG A N 1
ATOM 1381 N N B ARG A 1 204 ? -9.25000 -22.70900 -7.54100 0.517 21.21809 204 ARG A N 1
ATOM 1382 C CA A ARG A 1 204 ? -9.41400 -22.96500 -6.10900 0.483 21.13012 204 ARG A CA 1
ATOM 1383 C CA B ARG A 1 204 ? -9.40000 -22.97300 -6.11200 0.517 21.07025 204 ARG A CA 1
ATOM 1384 C C A ARG A 1 204 ? -8.89200 -21.80300 -5.27300 0.483 22.76184 204 ARG A C 1
ATOM 1385 C C B ARG A 1 204 ? -8.89900 -21.79800 -5.28400 0.517 22.89123 204 ARG A C 1
ATOM 1386 O O A ARG A 1 204 ? -9.46200 -21.47600 -4.22500 0.483 22.22823 204 ARG A O 1
ATOM 1387 O O B ARG A 1 204 ? -9.49000 -21.45600 -4.25200 0.517 20.68934 204 ARG A O 1
ATOM 1402 N N . TRP A 1 205 ? -7.80900 -21.16800 -5.72500 1.000 18.21900 205 TRP A N 1
ATOM 1403 C CA . TRP A 1 205 ? -7.26600 -20.01800 -5.01100 1.000 19.81847 205 TRP A CA 1
ATOM 1404 C C . TRP A 1 205 ? -8.24500 -18.85000 -5.02600 1.000 20.36320 205 TRP A C 1
ATOM 1405 O O . TRP A 1 205 ? -8.47900 -18.21300 -3.99300 1.000 21.04353 205 TRP A O 1
ATOM 1416 N N . TRP A 1 206 ? -8.84500 -18.57100 -6.18600 1.000 18.27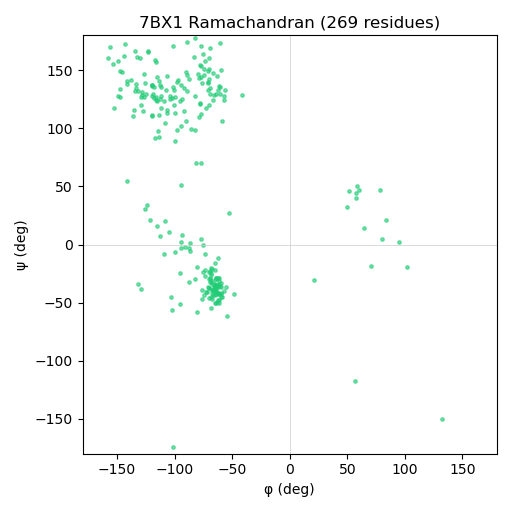888 206 TRP A N 1
ATOM 1417 C CA . TRP A 1 206 ? -9.76100 -17.44000 -6.29200 1.000 13.86288 206 TRP A CA 1
ATOM 1418 C C . TRP A 1 206 ? -11.06600 -17.70500 -5.55200 1.000 15.06143 206 TRP A C 1
ATOM 1419 O O . TRP A 1 206 ? -11.64600 -16.78600 -4.96200 1.000 17.90781 206 TRP A O 1
ATOM 1430 N N . ILE A 1 207 ? -11.54900 -18.95000 -5.57600 1.000 15.77636 207 ILE A N 1
ATOM 1431 C CA . ILE A 1 207 ? -12.77000 -19.28100 -4.84400 1.000 15.06102 207 ILE A CA 1
ATOM 1432 C C . ILE A 1 207 ? -12.56900 -19.05500 -3.35200 1.000 17.82188 207 ILE A C 1
ATOM 1433 O O . ILE A 1 207 ? -13.44600 -18.51400 -2.66600 1.000 19.48962 207 ILE A O 1
ATOM 1438 N N . SER A 1 208 ? -11.40700 -19.45100 -2.82700 1.000 18.38725 208 SER A N 1
ATOM 1439 C CA . SER A 1 208 ? -11.12600 -19.25100 -1.40900 1.000 21.70285 208 SER A CA 1
ATOM 1440 C C . SER A 1 208 ? -11.06100 -17.76900 -1.06100 1.000 20.87021 208 SER A C 1
ATOM 1441 O O . SER A 1 208 ? -11.52500 -17.35400 0.00800 1.000 24.89461 208 SER A O 1
ATOM 1444 N N A ILE A 1 209 ? -10.49500 -16.95600 -1.95600 0.166 18.53603 209 ILE A N 1
ATOM 1445 N N B ILE A 1 209 ? -10.48500 -16.95500 -1.94700 0.834 18.32293 209 ILE A N 1
ATOM 1446 C CA A ILE A 1 209 ? -10.39500 -15.52000 -1.70800 0.166 18.78437 209 ILE A CA 1
ATOM 1447 C CA B ILE A 1 209 ? -10.40300 -15.52000 -1.68900 0.834 17.27920 209 ILE A CA 1
ATOM 1448 C C A ILE A 1 209 ? -11.77100 -14.87200 -1.75500 0.166 18.30211 209 ILE A C 1
ATOM 1449 C C B ILE A 1 209 ? -11.78900 -14.89100 -1.73600 0.834 17.86245 209 ILE A C 1
ATOM 1450 O O A ILE A 1 209 ? -12.15800 -14.12700 -0.84600 0.166 19.63653 209 ILE A O 1
ATOM 1451 O O B ILE A 1 209 ? -12.19800 -14.17900 -0.81200 0.834 20.05087 209 ILE A O 1
ATOM 1460 N N . ILE A 1 210 ? -12.52900 -15.14400 -2.81800 1.000 17.74530 210 ILE A N 1
ATOM 1461 C CA . ILE A 1 210 ? -13.81900 -14.48800 -3.01000 1.000 15.78262 210 ILE A CA 1
ATOM 1462 C C . ILE A 1 210 ? -14.80800 -14.90800 -1.93000 1.000 18.02656 210 ILE A C 1
ATOM 1463 O O . ILE A 1 210 ? -15.59300 -14.08800 -1.43700 1.000 21.77993 210 ILE A O 1
ATOM 1468 N N . ASP A 1 211 ? -14.77900 -16.18200 -1.53000 1.000 17.46235 211 ASP A N 1
ATOM 1469 C CA . ASP A 1 211 ? -15.68300 -16.63800 -0.48000 1.000 17.52272 211 ASP A CA 1
ATOM 1470 C C . ASP A 1 211 ? -15.41700 -15.92600 0.84000 1.000 22.32866 211 ASP A C 1
ATOM 1471 O O . ASP A 1 211 ? -16.35600 -15.65400 1.59800 1.000 23.92760 211 ASP A O 1
ATOM 1476 N N . SER A 1 212 ? -14.15400 -15.60400 1.12600 1.000 20.18070 212 SER A N 1
ATOM 1477 C CA . SER A 1 212 ? -13.80900 -14.98500 2.39900 1.000 23.70541 212 SER A CA 1
ATOM 1478 C C . SER A 1 212 ? -14.24100 -13.52600 2.48400 1.000 22.07751 212 SER A C 1
ATOM 1479 O O . SER A 1 212 ? -14.38800 -13.00400 3.59400 1.000 26.82601 212 SER A O 1
ATOM 1482 N N . ILE A 1 213 ? -14.44600 -12.85700 1.35000 1.000 20.42921 213 ILE A N 1
ATOM 1483 C CA . ILE A 1 213 ? -14.79100 -11.44100 1.33200 1.000 21.42745 213 ILE A CA 1
ATOM 1484 C C . ILE A 1 213 ? -16.20600 -11.20500 0.81900 1.000 20.40156 213 ILE A C 1
ATOM 1485 O O . ILE A 1 213 ? -16.60200 -10.05300 0.61200 1.000 24.20838 213 ILE A O 1
ATOM 1490 N N . THR A 1 214 ? -16.98200 -12.26800 0.60700 1.000 19.25116 214 THR A N 1
ATOM 1491 C CA . THR A 1 214 ? -18.37400 -12.15400 0.18900 1.000 20.61915 214 THR A CA 1
ATOM 1492 C C . THR A 1 214 ? -19.29900 -12.88600 1.15500 1.000 22.20169 214 THR A C 1
ATOM 1493 O O . THR A 1 214 ? -20.31200 -13.45500 0.74500 1.000 20.24101 214 THR A O 1
ATOM 1497 N N . LYS A 1 215 ? -18.95400 -12.87900 2.44100 1.000 21.43507 215 LYS A N 1
ATOM 1498 C CA . LYS A 1 215 ? -19.76900 -13.55200 3.44300 1.000 21.33408 215 LYS A CA 1
ATOM 1499 C C . LYS A 1 215 ? -21.14400 -12.90300 3.53400 1.000 23.56078 215 LYS A C 1
ATOM 1500 O O . LYS A 1 215 ? -21.26100 -11.68200 3.66700 1.000 28.65436 215 LYS A O 1
ATOM 1506 N N . GLY A 1 216 ? -22.18600 -13.72700 3.45800 1.000 25.94605 216 GLY A N 1
ATOM 1507 C CA . GLY A 1 216 ? -23.54700 -13.24400 3.53500 1.000 26.20189 216 GLY A CA 1
ATOM 1508 C C . GLY A 1 216 ? -24.10000 -12.65900 2.25600 1.000 24.60075 216 GLY A C 1
ATOM 1509 O O . GLY A 1 216 ? -25.22400 -12.14000 2.27000 1.000 28.42872 216 GLY A O 1
ATOM 1510 N N . TRP A 1 217 ? -23.35600 -12.71800 1.15400 1.000 20.02826 217 TRP A N 1
ATOM 1511 C CA . TRP A 1 217 ? -23.86000 -12.20400 -0.10900 1.000 19.43074 217 TRP A CA 1
ATOM 1512 C C . TRP A 1 217 ? -24.98300 -13.09600 -0.63500 1.000 19.36792 217 TRP A C 1
ATOM 1513 O O . TRP A 1 217 ? -25.12500 -14.26000 -0.24800 1.000 23.03156 217 TRP A O 1
ATOM 1524 N N . ASN A 1 218 ? -25.78700 -12.53000 -1.53800 1.000 21.92925 218 ASN A N 1
ATOM 1525 C CA . ASN A 1 218 ? -27.01000 -13.20400 -1.96300 1.000 23.88184 218 ASN A CA 1
ATOM 1526 C C . ASN A 1 218 ? -26.71400 -14.44200 -2.80200 1.000 19.56282 218 ASN A C 1
ATOM 1527 O O . ASN A 1 218 ? -27.41600 -15.45400 -2.68700 1.000 22.45465 218 ASN A O 1
ATOM 1532 N N . ASN A 1 219 ? -25.69100 -14.38900 -3.65400 1.000 19.37689 219 ASN A N 1
ATOM 1533 C CA . ASN A 1 219 ? -25.32700 -15.56800 -4.42400 1.000 19.76099 219 ASN A CA 1
ATOM 1534 C C . ASN A 1 219 ? -23.83100 -15.56900 -4.70100 1.000 18.69155 219 ASN A C 1
ATOM 1535 O O . ASN A 1 219 ? -23.16100 -14.53400 -4.64800 1.000 19.00806 219 ASN A O 1
ATOM 1540 N N . HIS A 1 220 ? -23.31800 -16.76500 -4.98000 1.000 16.56314 220 HIS A N 1
ATOM 1541 C CA . HIS A 1 220 ? -21.93600 -16.96700 -5.40600 1.000 14.50737 220 HIS A CA 1
ATOM 1542 C C . HIS A 1 220 ? -21.98300 -17.95900 -6.55800 1.000 21.92154 220 HIS A C 1
ATOM 1543 O O . HIS A 1 220 ? -22.29800 -19.13400 -6.34900 1.000 21.79449 220 HIS A O 1
ATOM 1550 N N . LYS A 1 221 ? -21.68700 -17.49500 -7.76800 1.000 17.06772 221 LYS A N 1
ATOM 1551 C CA . LYS A 1 221 ? -21.86700 -18.29300 -8.97100 1.000 15.18576 221 LYS A CA 1
ATOM 1552 C C . LYS A 1 221 ? -20.52400 -18.64200 -9.59600 1.000 14.73206 221 LYS A C 1
ATOM 1553 O O . LYS A 1 221 ? -19.62600 -17.79800 -9.68100 1.000 15.83181 221 LYS A O 1
ATOM 1559 N N . LEU A 1 222 ? -20.39800 -19.89200 -10.03600 1.000 14.87251 222 LEU A N 1
ATOM 1560 C CA . LEU A 1 222 ? -19.21200 -20.36800 -10.73400 1.000 15.33404 222 LEU A CA 1
ATOM 1561 C C . LEU A 1 222 ? -19.64100 -21.04000 -12.02700 1.000 14.38818 222 LEU A C 1
ATOM 1562 O O . LEU A 1 222 ? -20.54400 -21.88100 -12.02200 1.000 16.84398 222 LEU A O 1
ATOM 1567 N N . MET A 1 223 ? -18.99700 -20.66800 -13.13000 1.000 14.24726 223 MET A N 1
ATOM 1568 C CA . MET A 1 223 ? -19.20900 -21.33200 -14.40700 1.000 15.03963 223 MET A CA 1
ATOM 1569 C C . MET A 1 223 ? -17.86300 -21.65900 -15.03100 1.000 17.11259 223 MET A C 1
ATOM 1570 O O . MET A 1 223 ? -16.97300 -20.80400 -15.08100 1.000 17.23820 223 MET A O 1
ATOM 1575 N N . ILE A 1 224 ? -17.72000 -22.89400 -15.49600 1.000 16.17097 224 ILE A N 1
ATOM 1576 C CA . ILE A 1 224 ? -16.55200 -23.31200 -16.26300 1.000 16.55781 224 ILE A CA 1
ATOM 1577 C C . ILE A 1 224 ? -17.04800 -23.70500 -17.64800 1.000 20.08131 224 ILE A C 1
ATOM 1578 O O . ILE A 1 224 ? -17.43600 -24.86300 -17.85900 1.000 21.49964 224 ILE A O 1
ATOM 1583 N N . PRO A 1 225 ? -17.07900 -22.77600 -18.60400 1.000 17.53931 225 PRO A N 1
ATOM 1584 C CA . PRO A 1 225 ? -17.66700 -23.07700 -19.91700 1.000 19.06200 225 PRO A CA 1
ATOM 1585 C C . PRO A 1 225 ? -16.98800 -24.26600 -20.58100 1.000 20.62909 225 PRO A C 1
ATOM 1586 O O . PRO A 1 225 ? -15.76900 -24.29000 -20.76000 1.000 20.93777 225 PRO A O 1
ATOM 1590 N N . GLY A 1 226 ? -17.79600 -25.26100 -20.94100 1.000 22.59472 226 GLY A N 1
ATOM 1591 C CA . GLY A 1 226 ? -17.31600 -26.48100 -21.54300 1.000 24.60542 226 GLY A CA 1
ATOM 1592 C C . GLY A 1 226 ? -17.24600 -27.66200 -20.59800 1.000 29.56665 226 GLY A C 1
ATOM 1593 O O . GLY A 1 226 ? -17.19900 -28.80700 -21.06200 1.000 33.65308 226 GLY A O 1
ATOM 1594 N N . ALA A 1 227 ? -17.23700 -27.41600 -19.29300 1.000 26.84997 227 ALA A N 1
ATOM 1595 C CA . ALA A 1 227 ? -17.20400 -28.48300 -18.30700 1.000 37.50346 227 ALA A CA 1
ATOM 1596 C C . ALA A 1 227 ? -18.62000 -28.90700 -17.94200 1.000 43.91992 227 ALA A C 1
ATOM 1597 O O . ALA A 1 227 ? -19.54500 -28.09000 -17.91000 1.000 46.67946 227 ALA A O 1
ATOM 1599 N N . ASP A 1 228 ? -18.78500 -30.19800 -17.67500 1.000 47.28860 228 ASP A N 1
ATOM 1600 C CA . ASP A 1 228 ? -20.08800 -30.67600 -17.24600 1.000 53.27866 228 ASP A CA 1
ATOM 1601 C C . ASP A 1 228 ? -20.34500 -30.27600 -15.79600 1.000 48.40933 228 ASP A C 1
ATOM 1602 O O . ASP A 1 228 ? -19.43300 -29.89800 -15.05600 1.000 45.92022 228 ASP A O 1
ATOM 1607 N N . LYS A 1 229 ? -21.61600 -30.36900 -15.39900 1.000 54.86423 229 LYS A N 1
ATOM 1608 C CA . LYS A 1 229 ? -22.03900 -29.83700 -14.10700 1.000 59.00542 229 LYS A CA 1
ATOM 1609 C C . LYS A 1 229 ? -21.30500 -30.50800 -12.95200 1.000 50.62813 229 LYS A C 1
ATOM 1610 O O . LYS A 1 229 ? -20.99500 -29.85900 -11.94500 1.000 41.34820 229 LYS A O 1
ATOM 1616 N N . TYR A 1 230 ? -21.01100 -31.80400 -13.07700 1.000 53.44375 230 TYR A N 1
ATOM 1617 C CA . TYR A 1 230 ? -20.33900 -32.51300 -11.99200 1.000 55.72857 230 TYR A CA 1
ATOM 1618 C C . TYR A 1 230 ? -18.91500 -32.00600 -11.79400 1.000 46.82122 230 TYR A C 1
ATOM 1619 O O . TYR A 1 230 ? -18.44800 -31.88200 -10.65600 1.000 43.94667 230 TYR A O 1
ATOM 1628 N N . ALA A 1 231 ? -18.20900 -31.70900 -12.88800 1.000 36.25336 231 ALA A N 1
ATOM 1629 C CA . ALA A 1 231 ? -16.84600 -31.20000 -12.77000 1.000 35.35412 231 ALA A CA 1
ATOM 1630 C C . ALA A 1 231 ? -16.82800 -29.80700 -12.15300 1.000 32.81927 231 ALA A C 1
ATOM 1631 O O . ALA A 1 231 ? -15.96900 -29.50300 -11.31700 1.000 29.00234 231 ALA A O 1
ATOM 1633 N N . THR A 1 232 ? -17.76600 -28.94600 -12.55600 1.000 30.65100 232 THR A N 1
ATOM 1634 C CA . THR A 1 232 ? -17.85400 -27.61800 -11.95800 1.000 23.77213 232 THR A CA 1
ATOM 1635 C C . THR A 1 232 ? -18.25900 -27.70200 -10.49300 1.000 23.27002 232 THR A C 1
ATOM 1636 O O . THR A 1 232 ? -17.73500 -26.95900 -9.65300 1.000 25.63510 232 THR A O 1
ATOM 1640 N N . ARG A 1 233 ? -19.18500 -28.60800 -10.16800 1.000 28.25894 233 ARG A N 1
ATOM 1641 C CA . ARG A 1 233 ? -19.66100 -28.72000 -8.79500 1.000 33.77879 233 ARG A CA 1
ATOM 1642 C C . ARG A 1 233 ? -18.55200 -29.14300 -7.84100 1.000 27.26727 233 ARG A C 1
ATOM 1643 O O . ARG A 1 233 ? -18.59000 -28.79200 -6.65600 1.000 30.69856 233 ARG A O 1
ATOM 1651 N N . LYS A 1 234 ? -17.56000 -29.88900 -8.33300 1.000 27.13123 234 LYS A N 1
ATOM 1652 C CA . LYS A 1 234 ? -16.48800 -30.36800 -7.46700 1.000 31.91725 234 LYS A CA 1
ATOM 1653 C C . LYS A 1 234 ? -15.70200 -29.21900 -6.84600 1.000 29.68944 234 LYS A C 1
ATOM 1654 O O . LYS A 1 234 ? -15.24500 -29.32500 -5.70100 1.000 30.50956 234 LYS A O 1
ATOM 1660 N N . PHE A 1 235 ? -15.54400 -28.11100 -7.57300 1.000 22.23112 235 PHE A N 1
ATOM 1661 C CA . PHE A 1 235 ? -14.78500 -26.98000 -7.05400 1.000 20.92219 235 PHE A CA 1
ATOM 1662 C C . PHE A 1 235 ? -15.49300 -26.27400 -5.90400 1.000 23.77719 235 PHE A C 1
ATOM 1663 O O . PHE A 1 235 ? -14.82900 -25.60700 -5.10400 1.000 24.47826 235 PHE A O 1
ATOM 1671 N N . ILE A 1 236 ? -16.81300 -26.40400 -5.80000 1.000 20.15579 236 ILE A N 1
ATOM 1672 C CA . ILE A 1 236 ? -17.58800 -25.66100 -4.81700 1.000 19.84876 236 ILE A CA 1
ATOM 1673 C C . ILE A 1 236 ? -18.36100 -26.59200 -3.88400 1.000 19.99590 236 ILE A C 1
ATOM 1674 O O . ILE A 1 236 ? -19.33200 -26.17600 -3.26100 1.000 25.26930 236 ILE A O 1
ATOM 1679 N N . GLU A 1 237 ? -17.93700 -27.85300 -3.77300 1.000 24.01691 237 GLU A N 1
ATOM 1680 C CA . GLU A 1 237 ? -18.64700 -28.78600 -2.90300 1.000 25.71212 237 GLU A CA 1
ATOM 1681 C C . GLU A 1 237 ? -18.48600 -28.42300 -1.43300 1.000 31.13619 237 GLU A C 1
ATOM 1682 O O . GLU A 1 237 ? -19.38900 -28.68500 -0.63000 1.000 32.07578 237 GLU A O 1
ATOM 1688 N N . LYS A 1 238 ? -17.35900 -27.82000 -1.06300 1.000 25.39838 238 LYS A N 1
ATOM 1689 C CA . LYS A 1 238 ? -17.11200 -27.39600 0.30700 1.000 29.27852 238 LYS A CA 1
ATOM 1690 C C . LYS A 1 238 ? -17.50600 -25.94400 0.55100 1.000 26.71703 238 LYS A C 1
ATOM 1691 O O . LYS A 1 238 ? -17.21700 -25.40800 1.62600 1.000 28.59617 238 LYS A O 1
ATOM 1697 N N . TYR A 1 239 ? -18.15400 -25.30200 -0.41600 1.000 21.56946 239 TYR A N 1
ATOM 1698 C CA . TYR A 1 239 ? -18.59600 -23.91400 -0.30500 1.000 19.58373 239 TYR A CA 1
ATOM 1699 C C . TYR A 1 239 ? -20.11900 -23.92100 -0.38300 1.000 24.42895 239 TYR A C 1
ATOM 1700 O O . TYR A 1 239 ? -20.69200 -23.96700 -1.47500 1.000 21.31894 239 TYR A O 1
ATOM 1709 N N A SER A 1 240 ? -20.76600 -23.86300 0.78500 0.685 22.00554 240 SER A N 1
ATOM 1710 N N B SER A 1 240 ? -20.76800 -23.86500 0.78400 0.315 22.64912 240 SER A N 1
ATOM 1711 C CA A SER A 1 240 ? -22.21100 -24.06200 0.85700 0.685 23.40008 240 SER A CA 1
ATOM 1712 C CA B SER A 1 240 ? -22.21300 -24.06600 0.85000 0.315 23.59706 240 SER A CA 1
ATOM 1713 C C A SER A 1 240 ? -22.98300 -22.97200 0.12500 0.685 22.41784 240 SER A C 1
ATOM 1714 C C B SER A 1 240 ? -22.98200 -22.97300 0.11900 0.315 22.55707 240 SER A C 1
ATOM 1715 O O A SER A 1 240 ? -24.08800 -23.22200 -0.36900 0.685 24.55796 240 SER A O 1
ATOM 1716 O O B SER A 1 240 ? -24.08500 -23.22300 -0.38200 0.315 24.14417 240 SER A O 1
ATOM 1721 N N . ASP A 1 241 ? -22.42900 -21.76500 0.04400 1.000 20.46208 241 ASP A N 1
ATOM 1722 C CA . ASP A 1 241 ? -23.12100 -20.63300 -0.55800 1.000 22.70966 241 ASP A CA 1
ATOM 1723 C C . ASP A 1 241 ? -22.87900 -20.50200 -2.05700 1.000 23.29997 241 ASP A C 1
ATOM 1724 O O . ASP A 1 241 ? -23.33500 -19.52400 -2.65900 1.000 22.52298 241 ASP A O 1
ATOM 1729 N N . TRP A 1 242 ? -22.19000 -21.45500 -2.67500 1.000 17.17618 242 TRP A N 1
ATOM 1730 C CA . TRP A 1 242 ? -21.84000 -21.36700 -4.08400 1.000 18.85451 242 TRP A CA 1
ATOM 1731 C C . TRP A 1 242 ? -22.69100 -22.31900 -4.91500 1.000 18.49448 242 TRP A C 1
ATOM 1732 O O . TRP A 1 242 ? -23.04300 -23.41600 -4.47100 1.000 20.52331 242 TRP A O 1
ATOM 1743 N N . SER A 1 243 ? -23.01500 -21.88500 -6.13100 1.000 18.43447 243 SER A N 1
ATOM 1744 C CA . SER A 1 243 ? -23.80200 -22.68100 -7.06100 1.000 19.89341 243 SER A CA 1
ATOM 1745 C C . SER A 1 243 ? -23.29100 -22.44500 -8.47500 1.000 20.00974 243 SER A C 1
ATOM 1746 O O . SER A 1 243 ? -22.58900 -21.46900 -8.75000 1.000 17.91579 243 SER A O 1
ATOM 1749 N N . GLU A 1 244 ? -23.65500 -23.35500 -9.37400 1.000 18.75975 244 GLU A N 1
ATOM 1750 C CA . GLU A 1 244 ? -23.22600 -23.26200 -10.76200 1.000 19.56028 244 GLU A CA 1
ATOM 1751 C C . GLU A 1 244 ? -24.07500 -22.24900 -11.51800 1.000 20.12147 244 GLU A C 1
ATOM 1752 O O . GLU A 1 244 ? -25.28300 -22.13500 -11.29100 1.000 22.65010 244 GLU A O 1
ATOM 1758 N N . GLY A 1 245 ? -23.43400 -21.51300 -12.42300 1.000 18.70223 245 GLY A N 1
ATOM 1759 C CA . GLY A 1 245 ? -24.13900 -20.56000 -13.25600 1.000 18.54976 245 GLY A CA 1
ATOM 1760 C C . GLY A 1 245 ? -23.47600 -19.20100 -13.32200 1.000 17.11729 245 GLY A C 1
ATOM 1761 O O . GLY A 1 245 ? -22.25100 -19.09100 -13.21600 1.000 16.36257 245 GLY A O 1
ATOM 1762 N N . HIS A 1 246 ? -24.28300 -18.15700 -13.49900 1.000 17.95808 246 HIS A N 1
ATOM 1763 C CA . HIS A 1 246 ? -23.79400 -16.78900 -13.57400 1.000 15.34236 246 HIS A CA 1
ATOM 1764 C C . HIS A 1 246 ? -24.79200 -15.87100 -12.88100 1.000 15.56848 246 HIS A C 1
ATOM 1765 O O . HIS A 1 246 ? -25.88900 -16.28600 -12.49800 1.000 18.45351 246 HIS A O 1
ATOM 1772 N N . ILE A 1 247 ? -24.40300 -14.60300 -12.73000 1.000 18.50904 247 ILE A N 1
ATOM 1773 C CA . ILE A 1 247 ? -25.17500 -13.65200 -11.93300 1.000 16.75506 247 ILE A CA 1
ATOM 1774 C C . ILE A 1 247 ? -26.05100 -12.72800 -12.76600 1.000 18.99864 247 ILE A C 1
ATOM 1775 O O . ILE A 1 247 ? -26.84100 -11.96300 -12.19100 1.000 20.62803 247 ILE A O 1
ATOM 1780 N N . PHE A 1 248 ? -25.94100 -12.76500 -14.08600 1.000 18.61424 248 PHE A N 1
ATOM 1781 C CA . PHE A 1 248 ? -26.60900 -11.78300 -14.92300 1.000 21.86828 248 PHE A CA 1
ATOM 1782 C C . PHE A 1 248 ? -28.01500 -12.24700 -15.29100 1.000 23.05248 248 PHE A C 1
ATOM 1783 O O . PHE A 1 248 ? -28.43800 -13.35900 -14.96700 1.000 20.76612 248 PHE A O 1
ATOM 1791 N N . LYS A 1 249 ? -28.75100 -11.35900 -15.96000 1.000 24.05806 249 LYS A N 1
ATOM 1792 C CA . LYS A 1 249 ? -30.10700 -11.67400 -16.38900 1.000 22.27742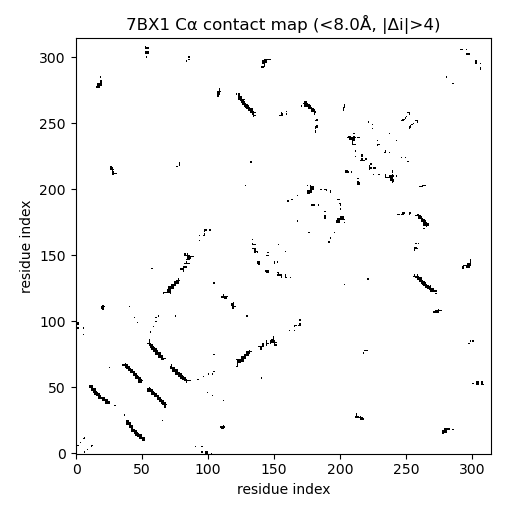 249 LYS A CA 1
ATOM 1793 C C . LYS A 1 249 ? -30.10700 -12.93700 -17.24000 1.000 25.15005 249 LYS A C 1
ATOM 1794 O O . LYS A 1 249 ? -29.28500 -13.08900 -18.14900 1.000 21.91725 249 LYS A O 1
ATOM 1800 N N . LYS A 1 250 ? -31.02900 -13.84900 -16.93400 1.000 23.47411 250 LYS A N 1
ATOM 1801 C CA . LYS A 1 250 ? -30.99300 -15.18200 -17.52100 1.000 25.45705 250 LYS A CA 1
ATOM 1802 C C . LYS A 1 250 ? -31.60100 -15.24500 -18.91500 1.000 28.13594 250 LYS A C 1
ATOM 1803 O O . LYS A 1 250 ? -31.28800 -16.17400 -19.66800 1.000 34.20328 250 LYS A O 1
ATOM 1809 N N A ASP A 1 251 ? -32.44800 -14.28700 -19.28200 0.537 29.50457 251 ASP A N 1
ATOM 1810 N N B ASP A 1 251 ? -32.45900 -14.29800 -19.27200 0.463 29.52807 251 ASP A N 1
ATOM 1811 C CA A ASP A 1 251 ? -33.16300 -14.33700 -20.54800 0.537 33.63497 251 ASP A CA 1
ATOM 1812 C CA B ASP A 1 251 ? -33.19000 -14.32900 -20.53000 0.463 33.64295 251 ASP A CA 1
ATOM 1813 C C A ASP A 1 251 ? -33.01900 -13.01000 -21.28100 0.537 30.61770 251 ASP A C 1
ATOM 1814 C C B ASP A 1 251 ? -32.92100 -13.05300 -21.32400 0.463 30.80544 251 ASP A C 1
ATOM 1815 O O A ASP A 1 251 ? -32.48300 -12.03300 -20.75200 0.537 28.48294 251 ASP A O 1
ATOM 1816 O O B ASP A 1 251 ? -32.20800 -12.15200 -20.87800 0.463 32.29642 251 ASP A O 1
ATOM 1825 N N . GLY A 1 252 ? -33.50800 -12.98800 -22.51400 1.000 25.98369 252 GLY A N 1
ATOM 1826 C CA . GLY A 1 252 ? -33.34400 -11.83900 -23.37000 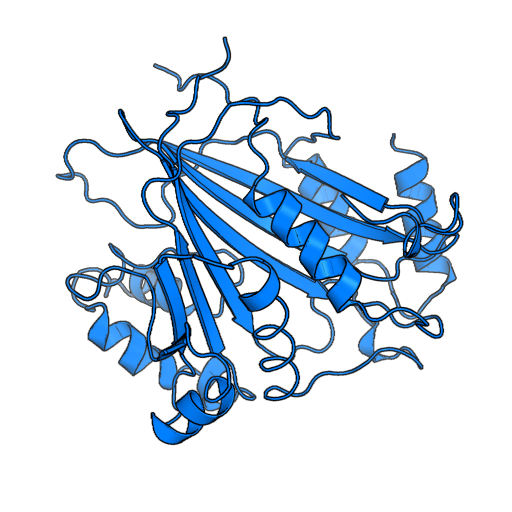1.000 25.91623 252 GLY A CA 1
ATOM 1827 C C . GLY A 1 252 ? -32.03800 -11.89900 -24.13500 1.000 24.28425 252 GLY A C 1
ATOM 1828 O O . GLY A 1 252 ? -31.30400 -12.89100 -24.11400 1.000 24.85462 252 GLY A O 1
ATOM 1829 N N . LEU A 1 253 ? -31.74700 -10.80000 -24.82300 1.000 24.14864 253 LEU A N 1
ATOM 1830 C CA . LEU A 1 253 ? -30.51900 -10.71600 -25.60000 1.000 23.10651 253 LEU A CA 1
ATOM 1831 C C . LEU A 1 253 ? -29.31100 -10.63400 -24.67500 1.000 21.84823 253 LEU A C 1
ATOM 1832 O O . LEU A 1 253 ? -29.35600 -9.99600 -23.62000 1.000 21.71097 253 LEU A O 1
ATOM 1837 N N . ALA A 1 254 ? -28.22300 -11.29400 -25.08000 1.000 19.71178 254 ALA A N 1
ATOM 1838 C CA . ALA A 1 254 ? -27.04500 -11.38000 -24.22400 1.000 16.14312 254 ALA A CA 1
ATOM 1839 C C . ALA A 1 254 ? -26.39000 -10.01900 -24.02800 1.000 18.02581 254 ALA A C 1
ATOM 1840 O O . ALA A 1 254 ? -25.88700 -9.71700 -22.93900 1.000 18.96790 254 ALA A O 1
ATOM 1842 N N A VAL A 1 255 ? -26.38500 -9.18500 -25.07000 0.164 21.65383 255 VAL A N 1
ATOM 1843 N N B VAL A 1 255 ? -26.38400 -9.18100 -25.06900 0.836 22.65949 255 VAL A N 1
ATOM 1844 C CA A VAL A 1 255 ? -25.74000 -7.88100 -24.98500 0.164 21.93148 255 VAL A CA 1
ATOM 1845 C CA B VAL A 1 255 ? -25.73400 -7.87900 -24.97300 0.836 21.65033 255 VAL A CA 1
ATOM 1846 C C A VAL A 1 255 ? -26.46000 -6.95700 -24.00900 0.164 21.28840 255 VAL A C 1
ATOM 1847 C C B VAL A 1 255 ? -26.46400 -6.94700 -24.01700 0.836 19.81066 255 VAL A C 1
ATOM 1848 O O A VAL A 1 255 ? -25.85100 -6.02000 -23.48100 0.164 21.70686 255 VAL A O 1
ATOM 1849 O O B VAL A 1 255 ? -25.87200 -5.97800 -23.53000 0.836 23.95422 255 VAL A O 1
ATOM 1856 N N . GLN A 1 256 ? -27.73700 -7.21000 -23.73300 1.000 20.41709 256 GLN A N 1
ATOM 1857 C CA . GLN A 1 256 ? -28.50700 -6.40500 -22.79700 1.000 23.01994 256 GLN A CA 1
ATOM 1858 C C . GLN A 1 256 ? -28.46600 -6.95500 -21.37600 1.000 22.60834 256 GLN A C 1
ATOM 1859 O O . GLN A 1 256 ? -29.18300 -6.44600 -20.50800 1.000 25.59459 256 GLN A O 1
ATOM 1865 N N . ALA A 1 257 ? -27.64100 -7.96900 -21.11600 1.000 20.86747 257 ALA A N 1
ATOM 1866 C CA . ALA A 1 257 ? -27.59200 -8.58500 -19.79700 1.000 20.12874 257 ALA A CA 1
ATOM 1867 C C . ALA A 1 257 ? -26.16400 -8.73500 -19.28500 1.000 18.71763 257 ALA A C 1
ATOM 1868 O O . ALA A 1 257 ? -25.92000 -8.61900 -18.07900 1.000 22.35004 257 ALA A O 1
ATOM 1870 N N . ILE A 1 258 ? -25.21900 -8.98700 -20.18100 1.000 19.48824 258 ILE A N 1
ATOM 1871 C CA . ILE A 1 258 ? -23.84800 -9.32700 -19.80900 1.000 16.98537 258 ILE A CA 1
ATOM 1872 C C . ILE A 1 258 ? -22.96600 -8.11000 -20.04700 1.000 18.50999 258 ILE A C 1
ATOM 1873 O O . ILE A 1 258 ? -22.94600 -7.58100 -21.17200 1.000 17.80940 258 ILE A O 1
ATOM 1878 N N . PRO A 1 259 ? -22.22700 -7.63600 -19.04600 1.000 19.03440 259 PRO A N 1
ATOM 1879 C CA . PRO A 1 259 ? -21.34300 -6.48700 -19.25600 1.000 16.07946 259 PRO A CA 1
ATOM 1880 C C . PRO A 1 259 ? -20.10700 -6.86500 -20.05400 1.000 16.46715 259 PRO A C 1
ATOM 1881 O O . PRO A 1 259 ? -19.57300 -7.97200 -19.93800 1.000 18.31141 259 PRO A O 1
ATOM 1885 N N . LEU A 1 260 ? -19.65100 -5.91900 -20.86900 1.000 16.09454 260 LEU A N 1
ATOM 1886 C CA . LEU A 1 260 ? -18.44300 -6.07700 -21.67500 1.000 17.91313 260 LEU A CA 1
ATOM 1887 C C . LEU A 1 260 ? -17.30000 -5.39400 -20.93200 1.000 16.41249 260 LEU A C 1
ATOM 1888 O O . LEU A 1 260 ? -17.14300 -4.17300 -20.99800 1.000 20.05004 260 LEU A O 1
ATOM 1893 N N . PHE A 1 261 ? -16.49700 -6.19500 -20.21700 1.000 15.01346 261 PHE A N 1
ATOM 1894 C CA . PHE A 1 261 ? -15.33300 -5.71500 -19.48900 1.000 14.83914 261 PHE A CA 1
ATOM 1895 C C . PHE A 1 261 ? -14.09300 -5.76500 -20.37700 1.000 17.17709 261 PHE A C 1
ATOM 1896 O O . PHE A 1 261 ? -13.97900 -6.63400 -21.24700 1.000 17.91443 261 PHE A O 1
ATOM 1904 N N . PRO A 1 262 ? -13.14800 -4.84500 -20.18200 1.000 14.91365 262 PRO A N 1
ATOM 1905 C CA . PRO A 1 262 ? -11.93300 -4.85900 -21.00500 1.000 16.00423 262 PRO A CA 1
ATOM 1906 C C . PRO A 1 262 ? -11.03300 -6.03300 -20.65400 1.000 16.67621 262 PRO A C 1
ATOM 1907 O O . PRO A 1 262 ? -10.85000 -6.37000 -19.48200 1.000 16.81826 262 PRO A O 1
ATOM 1911 N N . ASP A 1 263 ? -10.46800 -6.65100 -21.69400 1.000 17.56706 263 ASP A N 1
ATOM 1912 C CA . ASP A 1 263 ? -9.52500 -7.76400 -21.54400 1.000 19.29751 263 ASP A CA 1
ATOM 1913 C C . ASP A 1 263 ? -10.14500 -8.91800 -20.76000 1.000 20.18493 263 ASP A C 1
ATOM 1914 O O . ASP A 1 263 ? -9.49600 -9.54500 -19.92100 1.000 21.93150 263 ASP A O 1
ATOM 1919 N N . ASP A 1 264 ? -11.41800 -9.19300 -21.04000 1.000 17.56493 264 ASP A N 1
ATOM 1920 C CA . ASP A 1 264 ? -12.16900 -10.27600 -20.41700 1.000 16.28280 264 ASP A CA 1
ATOM 1921 C C . ASP A 1 264 ? -12.46500 -11.32400 -21.47700 1.000 15.37635 264 ASP A C 1
ATOM 1922 O O . ASP A 1 264 ? -13.02700 -10.97600 -22.52600 1.000 18.31133 264 ASP A O 1
ATOM 1927 N N . PRO A 1 265 ? -12.09500 -12.60200 -21.27500 1.000 19.53701 265 PRO A N 1
ATOM 1928 C CA . PRO A 1 265 ? -12.42000 -13.67000 -22.22800 1.000 20.27080 265 PRO A CA 1
ATOM 1929 C C . PRO A 1 265 ? -13.90700 -13.71100 -22.56400 1.000 16.88435 265 PRO A C 1
ATOM 1930 O O . PRO A 1 265 ? -14.28700 -14.00800 -23.69700 1.000 21.66361 265 PRO A O 1
ATOM 1946 N N . GLY A 1 267 ? -15.85000 -11.04400 -22.40500 1.000 20.08321 267 GLY A N 1
ATOM 1947 C CA . GLY A 1 267 ? -16.05800 -9.82700 -23.16900 1.000 18.31196 267 GLY A CA 1
ATOM 1948 C C . GLY A 1 267 ? -15.57300 -9.89600 -24.60400 1.000 19.00920 267 GLY A C 1
ATOM 1949 O O . GLY A 1 267 ? -16.13200 -9.24300 -25.48500 1.000 20.02709 267 GLY A O 1
ATOM 1950 N N . ARG A 1 268 ? -14.52500 -10.68800 -24.84100 1.000 19.55099 268 ARG A N 1
ATOM 1951 C CA . ARG A 1 268 ? -14.00200 -10.82300 -26.19700 1.000 15.82415 268 ARG A CA 1
ATOM 1952 C C . ARG A 1 268 ? -15.02200 -11.48300 -27.11600 1.000 17.33521 268 ARG A C 1
ATOM 1953 O O . ARG A 1 268 ? -15.11500 -11.13900 -28.30000 1.000 20.84164 268 ARG A O 1
ATOM 1961 N N . PHE A 1 269 ? -15.80100 -12.43100 -26.58900 1.000 18.22147 269 PHE A N 1
ATOM 1962 C CA . PHE A 1 269 ? -16.87500 -13.01600 -27.38300 1.000 18.97006 269 PHE A CA 1
ATOM 1963 C C . PHE A 1 269 ? -18.02200 -12.03000 -27.56000 1.000 19.02045 269 PHE A C 1
ATOM 1964 O O . PHE A 1 269 ? -18.59800 -11.93000 -28.64900 1.000 21.41596 269 PHE A O 1
ATOM 1972 N N . LEU A 1 270 ? -18.36600 -11.29300 -26.49900 1.000 18.57001 270 LEU A N 1
ATOM 1973 C CA . LEU A 1 270 ? -19.37800 -10.24700 -26.61400 1.000 21.01789 270 LEU A CA 1
ATOM 1974 C C . LEU A 1 270 ? -18.99700 -9.23000 -27.68000 1.000 23.37752 270 LEU A C 1
ATOM 1975 O O . LEU A 1 270 ? -19.85400 -8.76400 -28.44100 1.000 26.88137 270 LEU A O 1
ATOM 1980 N N . GLU A 1 271 ? -17.71200 -8.87000 -27.74500 1.000 22.72202 271 GLU A N 1
ATOM 1981 C CA . GLU A 1 271 ? -17.24500 -7.95800 -28.78300 1.000 23.02925 271 GLU A CA 1
ATOM 1982 C C . GLU A 1 271 ? -17.51600 -8.52100 -30.17200 1.000 26.65485 271 GLU A C 1
ATOM 1983 O O . GLU A 1 271 ? -17.99400 -7.80400 -31.05800 1.000 31.97046 271 GLU A O 1
ATOM 1989 N N . LEU A 1 272 ? -17.22600 -9.80800 -30.37700 1.000 23.91718 272 LEU A N 1
ATOM 1990 C CA . LEU A 1 272 ? -17.44000 -10.41700 -31.68600 1.000 26.24603 272 LEU A CA 1
ATOM 1991 C C . LEU A 1 272 ? -18.91900 -10.44300 -32.05200 1.000 29.13732 272 LEU A C 1
ATOM 1992 O O . LEU A 1 272 ? -19.27900 -10.22700 -33.21500 1.000 31.51411 272 LEU A O 1
ATOM 1997 N N . VAL A 1 273 ? -19.78900 -10.70800 -31.07400 1.000 26.78779 273 VAL A N 1
ATOM 1998 C CA . VAL A 1 273 ? -21.22600 -10.71800 -31.33700 1.000 32.04502 273 VAL A CA 1
ATOM 1999 C C . VAL A 1 273 ? -21.69300 -9.34000 -31.78900 1.000 31.52393 273 VAL A C 1
ATOM 2000 O O . VAL A 1 273 ? -22.56600 -9.21500 -32.65800 1.000 34.08010 273 VAL A O 1
ATOM 2004 N N . ILE A 1 274 ? -21.10800 -8.28500 -31.21900 1.000 28.53366 274 ILE A N 1
ATOM 2005 C CA . ILE A 1 274 ? -21.49900 -6.92800 -31.58300 1.000 34.08690 274 ILE A CA 1
ATOM 2006 C C . ILE A 1 274 ? -20.94200 -6.56000 -32.95200 1.000 38.73007 274 ILE A C 1
ATOM 2007 O O . ILE A 1 274 ? -21.63700 -5.96700 -33.78200 1.000 41.78464 274 ILE A O 1
ATOM 2012 N N . VAL A 1 275 ? -19.68100 -6.90300 -33.21200 1.000 35.07305 275 VAL A N 1
ATOM 2013 C CA . VAL A 1 275 ? -19.07100 -6.56700 -34.49600 1.000 39.42135 275 VAL A CA 1
ATOM 2014 C C . VAL A 1 275 ? -19.73500 -7.34000 -35.62700 1.000 42.45277 275 VAL A C 1
ATOM 2015 O O . VAL A 1 275 ? -20.04700 -6.77500 -36.67900 1.000 47.71996 275 VAL A O 1
ATOM 2019 N N . GLU A 1 276 ? -19.98400 -8.62900 -35.42600 1.000 41.60025 276 GLU A N 1
ATOM 2020 C CA . GLU A 1 276 ? -20.63100 -9.45800 -36.43400 1.000 43.01383 276 GLU A CA 1
ATOM 2021 C C . GLU A 1 276 ? -22.13000 -9.20600 -36.54000 1.000 48.12412 276 GLU A C 1
ATOM 2022 O O . GLU A 1 276 ? -22.79500 -9.85500 -37.36100 1.000 53.50830 276 GLU A O 1
ATOM 2028 N N . CYS A 1 277 ? -22.67100 -8.29400 -35.73000 1.000 50.70553 277 CYS A N 1
ATOM 2029 C CA . CYS A 1 277 ? -24.08700 -7.93400 -35.75200 1.000 54.95434 277 CYS A CA 1
ATOM 2030 C C . CYS A 1 277 ? -24.98200 -9.13600 -35.45700 1.000 53.66270 277 CYS A C 1
ATOM 2031 O O . CYS A 1 277 ? -25.96900 -9.38800 -36.14700 1.000 58.10256 277 CYS A O 1
ATOM 2034 N N . ARG A 1 278 ? -24.62700 -9.88600 -34.41600 1.000 43.62673 278 ARG A N 1
ATOM 2035 C CA . ARG A 1 278 ? -25.49900 -10.91900 -33.87300 1.000 37.08862 278 ARG A CA 1
ATOM 2036 C C . ARG A 1 278 ? -26.13400 -10.48500 -32.55900 1.000 39.30305 278 ARG A C 1
ATOM 2037 O O . ARG A 1 278 ? -26.75100 -11.30900 -31.87400 1.000 41.90691 278 ARG A O 1
ATOM 2045 N N . TYR A 1 279 ? -26.00400 -9.20600 -32.19800 1.000 37.47467 279 TYR A N 1
ATOM 2046 C CA . TYR A 1 279 ? -26.44200 -8.73400 -30.89100 1.000 41.85799 279 TYR A CA 1
ATOM 2047 C C . TYR A 1 279 ? -27.95800 -8.72100 -30.74500 1.000 42.25315 279 TYR A C 1
ATOM 2048 O O . TYR A 1 279 ? -28.45700 -8.77200 -29.61600 1.000 42.14829 279 TYR A O 1
ATOM 2057 N N . GLY A 1 280 ? -28.69500 -8.65700 -31.84700 1.000 44.04047 280 GLY A N 1
ATOM 2058 C CA . GLY A 1 280 ? -30.14100 -8.66400 -31.81500 1.000 41.84212 280 GLY A CA 1
ATOM 2059 C C . GLY A 1 280 ? -30.77200 -10.04000 -31.79900 1.000 38.83251 280 GLY A C 1
ATOM 2060 O O . GLY A 1 280 ? -32.00400 -10.14100 -31.79200 1.000 39.58239 280 GLY A O 1
ATOM 2061 N N . LYS A 1 281 ? -29.97300 -11.09800 -31.78200 1.000 36.44436 281 LYS A N 1
ATOM 2062 C CA . LYS A 1 281 ? -30.47500 -12.46300 -31.86400 1.000 39.93110 281 LYS A CA 1
ATOM 2063 C C . LYS A 1 281 ? -29.93600 -13.37800 -30.77600 1.000 32.29350 281 LYS A C 1
ATOM 2064 O O . LYS A 1 281 ? -30.67800 -14.23300 -30.28400 1.000 31.84453 281 LYS A O 1
ATOM 2070 N N . MET A 1 282 ? -28.66800 -13.23700 -30.39800 1.000 29.25391 282 MET A N 1
ATOM 2071 C CA . MET A 1 282 ? -28.06700 -14.17400 -29.45700 1.000 27.95659 282 MET A CA 1
ATOM 2072 C C . MET A 1 282 ? -28.61500 -13.94200 -28.05600 1.000 26.10592 282 MET A C 1
ATOM 2073 O O . MET A 1 282 ? -28.42900 -12.86700 -27.47500 1.000 23.42476 282 MET A O 1
ATOM 2078 N N . THR A 1 283 ? -29.28500 -14.95400 -27.51500 1.000 24.98568 283 THR A N 1
ATOM 2079 C CA . THR A 1 283 ? -29.80500 -14.89600 -26.16200 1.000 23.05670 283 THR A CA 1
ATOM 2080 C C . THR A 1 283 ? -28.68100 -15.11000 -25.15100 1.000 23.69175 283 THR A C 1
ATOM 2081 O O . THR A 1 283 ? -27.55100 -15.46200 -25.49800 1.000 21.79437 283 THR A O 1
ATOM 2085 N N . VAL A 1 284 ? -29.00800 -14.88500 -23.87600 1.000 21.73214 284 VAL A N 1
ATOM 2086 C CA . VAL A 1 284 ? -28.05100 -15.15700 -22.80700 1.000 20.01267 284 VAL A CA 1
ATOM 2087 C C . VAL A 1 284 ? -27.70500 -16.63900 -22.77700 1.000 20.70091 284 VAL A C 1
ATOM 2088 O O . VAL A 1 284 ? -26.53900 -17.01800 -22.60800 1.000 18.99890 284 VAL A O 1
ATOM 2092 N N . SER A 1 285 ? -28.71100 -17.49900 -22.95100 1.000 21.34458 285 SER A N 1
ATOM 2093 C CA . SER A 1 285 ? -28.47300 -18.93900 -22.95900 1.000 22.06918 285 SER A CA 1
ATOM 2094 C C . SER A 1 285 ? -27.54300 -19.33700 -24.09800 1.000 22.47101 285 SER A C 1
ATOM 2095 O O . SER A 1 285 ? -26.57800 -20.08300 -23.89700 1.000 21.49578 285 SER A O 1
ATOM 2098 N N . ARG A 1 286 ? -27.81700 -18.83800 -25.30600 1.000 20.79910 286 ARG A N 1
ATOM 2099 C CA . ARG A 1 286 ? -27.00600 -19.20300 -26.46200 1.000 20.94458 286 ARG A CA 1
ATOM 2100 C C . ARG A 1 286 ? -25.59600 -18.63300 -26.36500 1.000 19.21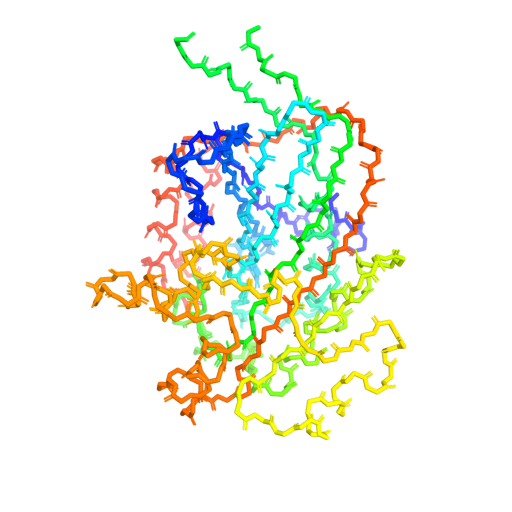119 286 ARG A C 1
ATOM 2101 O O . ARG A 1 286 ? -24.64300 -19.25800 -26.84400 1.000 20.91066 286 ARG A O 1
ATOM 2109 N N . PHE A 1 287 ? -25.44300 -17.45900 -25.74800 1.000 18.92316 287 PHE A N 1
ATOM 2110 C CA . PHE A 1 287 ? -24.11500 -16.87200 -25.58900 1.000 16.10601 287 PHE A CA 1
ATOM 2111 C C . PHE A 1 287 ? -23.21500 -17.77600 -24.75800 1.000 20.87766 287 PHE A C 1
ATOM 2112 O O . PHE A 1 287 ? -22.08500 -18.08400 -25.15500 1.000 18.17681 287 PHE A O 1
ATOM 2120 N N . TYR A 1 288 ? -23.69900 -18.20700 -23.59100 1.000 19.83848 288 TYR A N 1
ATOM 2121 C CA . TYR A 1 288 ? -22.88600 -19.05300 -22.72600 1.000 17.22837 288 TYR A CA 1
ATOM 2122 C C . TYR A 1 288 ? -22.68900 -20.44000 -23.32200 1.000 21.87162 288 TYR A C 1
ATOM 2123 O O . TYR A 1 288 ? -21.66800 -21.08500 -23.05700 1.000 20.46665 288 TYR A O 1
ATOM 2132 N N . GLN A 1 289 ? -23.64500 -20.91400 -24.12400 1.000 18.91095 289 GLN A N 1
ATOM 2133 C CA . GLN A 1 289 ? -23.45100 -22.16600 -24.84600 1.000 20.96868 289 GLN A CA 1
ATOM 2134 C C . GLN A 1 289 ? -22.30000 -22.04600 -25.83600 1.000 21.52806 289 GLN A C 1
ATOM 2135 O O . GLN A 1 289 ? -21.40300 -22.89600 -25.87500 1.000 21.40458 289 GLN A O 1
ATOM 2141 N N . GLU A 1 290 ? -22.30600 -20.98300 -26.64400 1.000 20.53733 290 GLU A N 1
ATOM 2142 C CA . GLU A 1 290 ? -21.26400 -20.79500 -27.64600 1.000 20.00874 290 GLU A CA 1
ATOM 2143 C C . GLU A 1 290 ? -19.94500 -20.33700 -27.03900 1.000 21.12764 290 GLU A C 1
ATOM 2144 O O . GLU A 1 290 ? -18.89200 -20.54600 -27.65100 1.000 20.58465 290 GLU A O 1
ATOM 2150 N N . LEU A 1 291 ? -19.97900 -19.72000 -25.85500 1.000 19.04292 291 LEU A N 1
ATOM 2151 C CA . LEU A 1 291 ? -18.74400 -19.30600 -25.19800 1.000 18.88961 291 LEU A CA 1
ATOM 2152 C C . LEU A 1 291 ? -17.84700 -20.49800 -24.89300 1.000 19.79446 291 LEU A C 1
ATOM 2153 O O . LEU A 1 291 ? -16.61700 -20.37100 -24.90800 1.000 20.34413 291 LEU A O 1
ATOM 2158 N N . ALA A 1 292 ? -18.44200 -21.66200 -24.62700 1.000 17.99589 292 ALA A N 1
ATOM 2159 C CA . ALA A 1 292 ? -17.66700 -22.85600 -24.31800 1.000 20.18104 292 ALA A CA 1
ATOM 2160 C C . ALA A 1 292 ? -16.81600 -23.32500 -25.49100 1.000 21.01733 292 ALA A C 1
ATOM 2161 O O . ALA A 1 292 ? -15.83000 -24.03800 -25.27600 1.000 25.19880 292 ALA A O 1
ATOM 2163 N N . TYR A 1 293 ? -17.16900 -22.94600 -26.71700 1.000 20.40231 293 TYR A N 1
ATOM 2164 C CA . TYR A 1 293 ? -16.45500 -23.39400 -27.90400 1.000 19.59764 293 TYR A CA 1
ATOM 2165 C C . TYR A 1 293 ? -15.43200 -22.38500 -28.40400 1.000 19.50664 293 TYR A C 1
ATOM 2166 O O . TYR A 1 293 ? -14.77300 -22.64300 -29.41700 1.000 21.02267 293 TYR A O 1
ATOM 2175 N N A ARG A 1 294 ? -15.28000 -21.24700 -27.73400 0.651 20.82471 294 ARG A N 1
ATOM 2176 N N B ARG A 1 294 ? -15.28800 -21.25000 -27.72200 0.349 20.76608 294 ARG A N 1
ATOM 2177 C CA A ARG A 1 294 ? -14.26000 -20.29000 -28.13500 0.651 21.74707 294 ARG A CA 1
ATOM 2178 C CA B ARG A 1 294 ? -14.23900 -20.29900 -28.05300 0.349 21.93579 294 ARG A CA 1
ATOM 2179 C C A ARG A 1 294 ? -12.87000 -20.84300 -27.83700 0.651 20.99367 294 ARG A C 1
ATOM 2180 C C B ARG A 1 294 ? -12.87100 -20.95000 -27.90000 0.349 21.71238 294 ARG A C 1
ATOM 2181 O O A ARG A 1 294 ? -12.67000 -21.59600 -26.87900 0.651 18.86503 294 ARG A O 1
ATOM 2182 O O B ARG A 1 294 ? -12.68300 -21.87100 -27.10000 0.349 29.22959 294 ARG A O 1
ATOM 2197 N N . GLN A 1 295 ? -11.90500 -20.46300 -28.68200 1.000 20.41874 295 GLN A N 1
ATOM 2198 C CA . GLN A 1 295 ? -10.54100 -20.97100 -28.55700 1.000 20.39846 295 GLN A CA 1
ATOM 2199 C C . GLN A 1 295 ? -9.98200 -20.72000 -27.16400 1.000 21.63132 295 GLN A C 1
ATOM 2200 O O . GLN A 1 295 ? -9.30200 -21.58100 -26.59300 1.000 22.26738 295 GLN A O 1
ATOM 2206 N N . GLU A 1 296 ? -10.27400 -19.54800 -26.59800 1.000 20.34863 296 GLU A N 1
ATOM 2207 C CA . GLU A 1 296 ? -9.77500 -19.20300 -25.27200 1.000 23.35739 296 GLU A CA 1
ATOM 2208 C C . GLU A 1 296 ? -10.24000 -20.19500 -24.21400 1.000 22.15508 296 GLU A C 1
ATOM 2209 O O . GLU A 1 296 ? -9.51300 -20.45900 -23.24900 1.000 23.80149 296 GLU A O 1
ATOM 2215 N N . PHE A 1 297 ? -11.43800 -20.75500 -24.37500 1.000 19.41563 297 PHE A N 1
ATOM 2216 C CA . PHE A 1 297 ? -12.00200 -21.69000 -23.41000 1.000 17.53697 297 PHE A CA 1
ATOM 2217 C C . PHE A 1 297 ? -11.75000 -23.14500 -23.78700 1.000 19.98886 297 PHE A C 1
ATOM 2218 O O . PHE A 1 297 ? -11.25700 -23.92100 -22.96300 1.000 22.43712 297 PHE A O 1
ATOM 2226 N N . LEU A 1 298 ? -12.07700 -23.53000 -25.02400 1.000 21.55431 298 LEU A N 1
ATOM 2227 C CA . LEU A 1 298 ? -11.94100 -24.92600 -25.43000 1.000 21.43891 298 LEU A CA 1
ATOM 2228 C C . LEU A 1 298 ? -10.48700 -25.38000 -25.42800 1.000 25.03717 298 LEU A C 1
ATOM 2229 O O . LEU A 1 298 ? -10.20300 -26.54100 -25.11400 1.000 27.49175 298 LEU A O 1
ATOM 2234 N N . LEU A 1 299 ? -9.55800 -24.49200 -25.77400 1.000 20.25044 299 LEU A N 1
ATOM 2235 C CA . LEU A 1 299 ? -8.13500 -24.79500 -25.71000 1.000 19.91621 299 LEU A CA 1
ATOM 2236 C C . LEU A 1 299 ? -7.49600 -24.34000 -24.40600 1.000 22.18176 299 LEU A C 1
ATOM 2237 O O . LEU A 1 299 ? -6.30600 -24.59500 -24.19300 1.000 25.96356 299 LEU A O 1
ATOM 2242 N N . GLY A 1 300 ? -8.25400 -23.68000 -23.53300 1.000 22.36450 300 GLY A N 1
ATOM 2243 C CA . GLY A 1 300 ? -7.71700 -23.16300 -22.29500 1.000 24.90504 300 GLY A CA 1
ATOM 2244 C C . GLY A 1 300 ? -7.63100 -24.21300 -21.20500 1.000 24.13597 300 GLY A C 1
ATOM 2245 O O . GLY A 1 300 ? -8.03100 -25.36700 -21.36200 1.000 26.53254 300 GLY A O 1
ATOM 2246 N N . ASP A 1 301 ? -7.09300 -23.78500 -20.06700 1.000 21.26301 301 ASP A N 1
ATOM 2247 C CA . ASP A 1 301 ? -6.87600 -24.64200 -18.90400 1.000 21.78195 301 ASP A CA 1
ATOM 2248 C C . ASP A 1 301 ? -7.79600 -24.15600 -17.78700 1.000 22.01564 301 ASP A C 1
ATOM 2249 O O . ASP A 1 301 ? -7.44300 -23.26200 -17.01700 1.000 21.02449 301 ASP A O 1
ATOM 2254 N N . CYS A 1 302 ? -8.98800 -24.75200 -17.71700 1.000 19.58796 302 CYS A N 1
ATOM 2255 C CA . CYS A 1 302 ? -9.94700 -24.50100 -16.64100 1.000 17.18770 302 CYS A CA 1
ATOM 2256 C C . CYS A 1 302 ? -10.29900 -23.01400 -16.56300 1.000 21.38814 302 CYS A C 1
ATOM 2257 O O . CYS A 1 302 ? -10.34100 -22.41600 -15.48500 1.000 22.45475 302 CYS A O 1
ATOM 2260 N N . VAL A 1 303 ? -10.53900 -22.40400 -17.72400 1.000 18.54464 303 VAL A N 1
ATOM 2261 C CA . VAL A 1 303 ? -10.94500 -21.00300 -17.76700 1.000 14.37488 303 VAL A CA 1
ATOM 2262 C C . VAL A 1 303 ? -12.36500 -20.89700 -17.22600 1.000 16.26156 303 VAL A C 1
ATOM 2263 O O . VAL A 1 303 ? -13.29700 -21.50800 -17.76300 1.000 19.68502 303 VAL A O 1
ATOM 2267 N N . SER A 1 304 ? -12.53600 -20.12300 -16.15800 1.000 17.14691 304 SER A N 1
ATOM 2268 C CA . SER A 1 304 ? -13.79200 -20.08700 -15.42600 1.000 14.07891 304 SER A CA 1
ATOM 2269 C C . SER A 1 304 ? -14.21700 -18.64900 -15.16200 1.000 15.71263 304 SER A C 1
ATOM 2270 O O . SER A 1 304 ? -13.41600 -17.71400 -15.22500 1.000 15.69971 304 SER A O 1
ATOM 2273 N N . LEU A 1 305 ? -15.50500 -18.49000 -14.86000 1.000 12.73708 305 LEU A N 1
ATOM 2274 C CA . LEU A 1 305 ? -16.11500 -17.19000 -14.61700 1.000 12.23364 305 LEU A CA 1
ATOM 2275 C C . LEU A 1 305 ? -16.82700 -17.21900 -13.27300 1.000 15.66462 305 LEU A C 1
ATOM 2276 O O . LEU A 1 305 ? -17.65500 -18.10200 -13.02600 1.000 15.98263 305 LEU A O 1
ATOM 2281 N N . ILE A 1 306 ? -16.51100 -16.25400 -12.41300 1.000 13.80317 306 ILE A N 1
ATOM 2282 C CA . ILE A 1 306 ? -17.07000 -16.17400 -11.07000 1.000 13.61359 306 ILE A CA 1
ATOM 2283 C C . ILE A 1 306 ? -17.86100 -14.88100 -10.93900 1.000 13.94807 306 ILE A C 1
ATOM 2284 O O . ILE A 1 306 ? -17.41100 -13.81600 -11.37500 1.000 13.01270 306 ILE A O 1
ATOM 2289 N N . GLY A 1 307 ? -19.04400 -14.97800 -10.33900 1.000 13.85257 307 GLY A N 1
ATOM 2290 C CA . GLY A 1 307 ? -19.84100 -13.80600 -10.04700 1.000 14.04174 307 GLY A CA 1
ATOM 2291 C C . GLY A 1 307 ? -20.53800 -13.90900 -8.70700 1.000 15.28858 307 GLY A C 1
ATOM 2292 O O . GLY A 1 307 ? -21.03000 -14.98100 -8.34000 1.000 15.80216 307 GLY A O 1
ATOM 2293 N N . CYS A 1 308 ? -20.60500 -12.80000 -7.97200 1.000 14.12522 308 CYS A N 1
ATOM 2294 C CA . CYS A 1 308 ? -21.24700 -12.78300 -6.66500 1.000 14.72397 308 CYS A CA 1
ATOM 2295 C C . CYS A 1 308 ? -22.05900 -11.50000 -6.56900 1.000 14.75721 308 CYS A C 1
ATOM 2296 O O . CYS A 1 308 ? -21.61500 -10.45400 -7.05000 1.000 16.41300 308 CYS A O 1
ATOM 2299 N N . CYS A 1 309 ? -23.24600 -11.57300 -5.96100 1.000 15.57803 309 CYS A N 1
ATOM 2300 C CA . CYS A 1 309 ? -24.07700 -10.39000 -5.77500 1.000 17.32672 309 CYS A CA 1
ATOM 2301 C C . CYS A 1 309 ? -24.46900 -10.21200 -4.31700 1.000 19.86212 309 CYS A C 1
ATOM 2302 O O . CYS A 1 309 ? -24.67000 -11.18300 -3.58400 1.000 19.87839 309 CYS A O 1
ATOM 2305 N N . LYS A 1 310 ? -24.58700 -8.94800 -3.91600 1.000 19.17676 310 LYS A N 1
ATOM 2306 C CA . LYS A 1 310 ? -25.22100 -8.56300 -2.66100 1.000 18.85644 310 LYS A CA 1
ATOM 2307 C C . LYS A 1 310 ? -26.25100 -7.49000 -2.97600 1.000 20.16350 310 LYS A C 1
ATOM 2308 O O . LYS A 1 310 ? -25.90000 -6.42600 -3.49800 1.000 21.94338 310 LYS A O 1
ATOM 2314 N N . GLU A 1 311 ? -27.51300 -7.76600 -2.66400 1.000 21.00878 311 GLU A N 1
ATOM 2315 C CA . GLU A 1 311 ? -28.61900 -6.90600 -3.05600 1.000 26.56580 311 GLU A CA 1
ATOM 2316 C C . GLU A 1 311 ? -29.01200 -5.96500 -1.92600 1.000 25.44762 311 GLU A C 1
ATOM 2317 O O . GLU A 1 311 ? -29.00100 -6.34500 -0.75100 1.000 26.08606 311 GLU A O 1
ATOM 2323 N N . ASN A 1 312 ? -29.35700 -4.73000 -2.29800 1.000 24.22505 312 ASN A N 1
ATOM 2324 C CA . ASN A 1 312 ? -29.99500 -3.76500 -1.40000 1.000 27.12447 312 ASN A CA 1
ATOM 2325 C C . ASN A 1 312 ? -29.14000 -3.48500 -0.16500 1.000 27.02037 312 ASN A C 1
ATOM 2326 O O . ASN A 1 312 ? -29.61200 -3.53200 0.97300 1.000 33.03241 312 ASN A O 1
ATOM 2331 N N . LEU A 1 313 ? -27.86800 -3.18300 -0.40100 1.000 25.73282 313 LEU A N 1
ATOM 2332 C CA . LEU A 1 313 ? -26.95600 -2.77600 0.65900 1.000 25.68773 313 LEU A CA 1
ATOM 2333 C C . LEU A 1 313 ? -27.03100 -1.26300 0.82600 1.000 29.41457 313 LEU A C 1
ATOM 2334 O O . LEU A 1 313 ? -26.79900 -0.51700 -0.13100 1.000 32.18428 313 LEU A O 1
ATOM 2339 N N A GLU A 1 314 ? -27.39600 -0.81900 2.02500 0.615 32.74466 314 GLU A N 1
ATOM 2340 N N B GLU A 1 314 ? -27.31900 -0.81100 2.04400 0.385 32.28309 314 GLU A N 1
ATOM 2341 C CA A GLU A 1 314 ? -27.39000 0.60200 2.33600 0.615 33.99014 314 GLU A CA 1
ATOM 2342 C CA B GLU A 1 314 ? -27.41300 0.61600 2.33700 0.385 34.21301 314 GLU A CA 1
ATOM 2343 C C A GLU A 1 314 ? -25.96000 1.03500 2.61600 0.615 36.02920 314 GLU A C 1
ATOM 2344 C C B GLU A 1 314 ? -26.02600 1.14100 2.69500 0.385 35.96230 314 GLU A C 1
ATOM 2345 O O A GLU A 1 314 ? -25.32500 0.53600 3.55200 0.615 41.22036 314 GLU A O 1
ATOM 2346 O O B GLU A 1 314 ? -25.48900 0.82400 3.76100 0.385 40.79735 314 GLU A O 1
ATOM 2357 N N . VAL A 1 315 ? -25.45100 1.95400 1.80700 1.000 33.33322 315 VAL A N 1
ATOM 2358 C CA . VAL A 1 315 ? -24.07900 2.42700 1.92900 1.000 39.80343 315 VAL A CA 1
ATOM 2359 C C . VAL A 1 315 ? -24.08900 3.86900 2.41400 1.000 46.18046 315 VAL A C 1
ATOM 2360 O O . VAL A 1 315 ? -24.95700 4.66600 2.03000 1.000 59.43555 315 VAL A O 1
ATOM 2364 N N . THR A 1 316 ? -23.13200 4.19900 3.27400 1.000 41.12294 316 THR A N 1
ATOM 2365 C CA . THR A 1 316 ? -22.88500 5.57000 3.69200 1.000 38.98135 316 THR A CA 1
ATOM 2366 C C . THR A 1 316 ? -21.68400 6.11800 2.93400 1.000 39.14231 316 THR A C 1
ATOM 2367 O O . THR A 1 316 ? -20.67100 5.42900 2.78200 1.000 36.77642 316 THR A O 1
ATOM 2371 N N . TYR A 1 317 ? -21.80300 7.35100 2.44800 1.000 34.70569 317 TYR A N 1
ATOM 2372 C CA . TYR A 1 317 ? -20.66400 7.99200 1.80900 1.000 36.92704 317 TYR A CA 1
ATOM 2373 C C . TYR A 1 317 ? -19.60100 8.30300 2.85100 1.000 36.38718 317 TYR A C 1
ATOM 2374 O O . TYR A 1 317 ? -19.89000 8.90300 3.89100 1.000 36.62170 317 TYR A O 1
ATOM 2383 N N . HIS A 1 318 ? -18.36900 7.89000 2.57000 1.000 36.00351 318 HIS A N 1
ATOM 2384 C CA . HIS A 1 318 ? -17.24300 8.12200 3.47100 1.000 47.63805 318 HIS A CA 1
ATOM 2385 C C . HIS A 1 318 ? -16.01700 8.38900 2.60700 1.000 45.65797 318 HIS A C 1
ATOM 2386 O O . HIS A 1 318 ? -15.44600 7.45900 2.02900 1.000 40.48194 318 HIS A O 1
ATOM 2393 N N A ASP A 1 319 ? -15.63100 9.66000 2.51300 0.506 50.30646 319 ASP A N 1
ATOM 2394 N N B ASP A 1 319 ? -15.61600 9.65400 2.51000 0.494 50.31649 319 ASP A N 1
ATOM 2395 C CA A ASP A 1 319 ? -14.41700 10.01900 1.79900 0.506 48.47788 319 ASP A CA 1
ATOM 2396 C CA B ASP A 1 319 ? -14.43400 9.98200 1.72500 0.494 48.29662 319 ASP A CA 1
ATOM 2397 C C A ASP A 1 319 ? -13.21000 9.37400 2.46600 0.506 46.61833 319 ASP A C 1
ATOM 2398 C C B ASP A 1 319 ? -13.17800 9.48400 2.42800 0.494 46.68298 319 ASP A C 1
ATOM 2399 O O A ASP A 1 319 ? -13.12300 9.29900 3.69500 0.506 46.43282 319 ASP A O 1
ATOM 2400 O O B ASP A 1 319 ? -13.02200 9.63000 3.64300 0.494 48.27889 319 ASP A O 1
ATOM 2409 N N . ASP A 1 320 ? -12.28100 8.88700 1.64600 1.000 42.62234 320 ASP A N 1
ATOM 2410 C CA . ASP A 1 320 ? -11.05500 8.27200 2.15000 1.000 39.11062 320 ASP A CA 1
ATOM 2411 C C . ASP A 1 320 ? -9.93800 8.73700 1.22400 1.000 40.60122 320 ASP A C 1
ATOM 2412 O O . ASP A 1 320 ? -9.76700 8.19100 0.13000 1.000 44.29097 320 ASP A O 1
ATOM 2417 N N . LEU A 1 321 ? -9.19200 9.75200 1.66200 1.000 36.19470 321 LEU A N 1
ATOM 2418 C CA . LEU A 1 321 ? -8.22400 10.42400 0.80300 1.000 39.52391 321 LEU A CA 1
ATOM 2419 C C . LEU A 1 321 ? -7.17700 9.45800 0.26500 1.000 40.73284 321 LEU A C 1
ATOM 2420 O O . LEU A 1 321 ? -6.28600 9.01700 0.99700 1.000 49.67428 321 LEU A O 1
ATOM 2425 N N . VAL A 1 322 ? -7.29000 9.12600 -1.01800 1.000 31.13911 322 VAL A N 1
ATOM 2426 C CA . VAL A 1 322 ? -6.32900 8.28000 -1.70700 1.000 30.11765 322 VAL A CA 1
ATOM 2427 C C . VAL A 1 322 ? -5.79700 9.04800 -2.91000 1.000 30.37465 322 VAL A C 1
ATOM 2428 O O . VAL A 1 322 ? -6.35200 10.06600 -3.32300 1.000 34.50663 322 VAL A O 1
ATOM 2432 N N . SER A 1 323 ? -4.70100 8.54400 -3.46800 1.000 27.88660 323 SER A N 1
ATOM 2433 C CA . SER A 1 323 ? -4.13100 9.13800 -4.66900 1.000 27.27242 323 SER A CA 1
ATOM 2434 C C . SER A 1 323 ? -5.09200 8.95000 -5.83700 1.000 27.21910 323 SER A C 1
ATOM 2435 O O . SER A 1 323 ? -5.49800 7.82300 -6.13900 1.000 22.55607 323 SER A O 1
ATOM 2438 N N . THR A 1 324 ? -5.46900 10.05000 -6.48000 1.000 27.39272 324 THR A N 1
ATOM 2439 C CA . THR A 1 324 ? -6.30000 10.01500 -7.67400 1.000 22.93860 324 THR A CA 1
ATOM 2440 C C . THR A 1 324 ? -5.54400 10.65800 -8.82700 1.000 26.53184 324 THR A C 1
ATOM 2441 O O . THR A 1 324 ? -4.90700 11.70200 -8.65900 1.000 31.49694 324 THR A O 1
ATOM 2445 N N . VAL A 1 325 ? -5.61300 10.02300 -9.99700 1.000 23.79914 325 VAL A N 1
ATOM 2446 C CA . VAL A 1 325 ? -4.86500 10.45400 -11.16800 1.000 23.71374 325 VAL A CA 1
ATOM 2447 C C . VAL A 1 325 ? -5.81100 10.55300 -12.35500 1.000 21.83451 325 VAL A C 1
ATOM 2448 O O . VAL A 1 325 ? -6.89800 9.97200 -12.36700 1.000 20.83489 325 VAL A O 1
ATOM 2452 N N . THR A 1 326 ? -5.38200 11.30800 -13.36100 1.000 24.77699 326 THR A N 1
ATOM 2453 C CA . THR A 1 326 ? -6.10000 11.31900 -14.62400 1.000 22.11583 326 THR A CA 1
ATOM 2454 C C . THR A 1 326 ? -5.92600 9.97800 -15.33100 1.000 21.31606 326 THR A C 1
ATOM 2455 O O . THR A 1 326 ? -5.04300 9.18000 -15.00200 1.000 22.67922 326 THR A O 1
ATOM 2459 N N A ILE A 1 327 ? -6.80200 9.73300 -16.31000 0.540 18.24492 327 ILE A N 1
ATOM 2460 N N B ILE A 1 327 ? -6.78500 9.73000 -16.32200 0.460 19.35071 327 ILE A N 1
ATOM 2461 C CA A ILE A 1 327 ? -6.71400 8.51300 -17.10800 0.540 20.04689 327 ILE A CA 1
ATOM 2462 C CA B ILE A 1 327 ? -6.68400 8.48000 -17.06600 0.460 17.62180 327 ILE A CA 1
ATOM 2463 C C A ILE A 1 327 ? -5.37300 8.44500 -17.82400 0.540 17.95652 327 ILE A C 1
ATOM 2464 C C B ILE A 1 327 ? -5.38700 8.43200 -17.86600 0.460 17.95523 327 ILE A C 1
ATOM 2465 O O A ILE A 1 327 ? -4.75500 7.37700 -17.92100 0.540 17.59971 327 ILE A O 1
ATOM 2466 O O B ILE A 1 327 ? -4.80200 7.35600 -18.05000 0.460 22.90613 327 ILE A O 1
ATOM 2475 N N . SER A 1 328 ? -4.90300 9.58400 -18.33600 1.000 19.80941 328 SER A N 1
ATOM 2476 C CA . SER A 1 328 ? -3.63100 9.60600 -19.04900 1.000 19.56932 328 SER A CA 1
ATOM 2477 C C . SER A 1 328 ? -2.47400 9.26000 -18.12100 1.000 21.84053 328 SER A C 1
ATOM 2478 O O . SER A 1 328 ? -1.55800 8.52700 -18.51000 1.000 22.75403 328 SER A O 1
ATOM 2481 N N . GLU A 1 329 ? -2.49800 9.77800 -16.89100 1.000 19.63805 329 GLU A N 1
ATOM 2482 C CA . GLU A 1 329 ? -1.46500 9.42400 -15.92300 1.000 21.17474 329 GLU A CA 1
ATOM 2483 C C . GLU A 1 329 ? -1.54300 7.94900 -15.55400 1.000 22.19472 329 GLU A C 1
ATOM 2484 O O . GLU A 1 329 ? -0.51300 7.29700 -15.34900 1.000 21.03482 329 GLU A O 1
ATOM 2490 N N . TYR A 1 330 ? -2.76000 7.40700 -15.46800 1.000 17.82565 330 TYR A N 1
ATOM 2491 C CA . TYR A 1 330 ? -2.92700 5.98300 -15.19700 1.000 16.95023 330 TYR A CA 1
ATOM 2492 C C . TYR A 1 330 ? -2.34800 5.14100 -16.32700 1.000 18.30563 330 TYR A C 1
ATOM 2493 O O . TYR A 1 330 ? -1.57300 4.20800 -16.08900 1.000 18.47449 330 TYR A O 1
ATOM 2502 N N . LYS A 1 331 ? -2.71900 5.45800 -17.57100 1.000 19.55512 331 LYS A N 1
ATOM 2503 C CA . LYS A 1 331 ? -2.21200 4.70000 -18.71000 1.000 18.82768 331 LYS A CA 1
ATOM 2504 C C . LYS A 1 331 ? -0.70500 4.86400 -18.85300 1.000 21.36324 331 LYS A C 1
ATOM 2505 O O . LYS A 1 331 ? -0.00400 3.92100 -19.23800 1.000 24.17530 331 LYS A O 1
ATOM 2511 N N . GLU A 1 332 ? -0.19000 6.05900 -18.54900 1.000 21.57350 332 GLU A N 1
ATOM 2512 C CA . GLU A 1 332 ? 1.25200 6.27900 -18.57600 1.000 21.65917 332 GLU A CA 1
ATOM 2513 C C . GLU A 1 332 ? 1.96800 5.34700 -17.60700 1.000 25.91516 332 GLU A C 1
ATOM 2514 O O . GLU A 1 332 ? 3.01700 4.78100 -17.93600 1.000 26.56192 332 GLU A O 1
ATOM 2520 N N . PHE A 1 333 ? 1.41400 5.18100 -16.40400 1.000 23.58535 333 PHE A N 1
ATOM 2521 C CA . PHE A 1 333 ? 1.97800 4.23700 -15.44300 1.000 26.26404 333 PHE A CA 1
ATOM 2522 C C . PHE A 1 333 ? 1.92200 2.81500 -15.98400 1.000 24.41648 333 PHE A C 1
ATOM 2523 O O . PHE A 1 333 ? 2.91300 2.07700 -15.93600 1.000 23.07826 333 PHE A O 1
ATOM 2531 N N . MET A 1 334 ? 0.76000 2.41500 -16.50200 1.000 19.93508 334 MET A N 1
ATOM 2532 C CA . MET A 1 334 ? 0.59500 1.06000 -17.01200 1.000 19.26498 334 MET A CA 1
ATOM 2533 C C . MET A 1 334 ? 1.47100 0.80200 -18.23300 1.000 23.36194 334 MET A C 1
ATOM 2534 O O . MET A 1 334 ? 1.96800 -0.31600 -18.40900 1.000 25.38951 334 MET A O 1
ATOM 2539 N N . ASN A 1 335 ? 1.69300 1.81900 -19.07000 1.000 20.68847 335 ASN A N 1
ATOM 2540 C CA . ASN A 1 335 ? 2.56100 1.64100 -20.23100 1.000 23.46787 335 ASN A CA 1
ATOM 2541 C C . ASN A 1 335 ? 4.01900 1.48600 -19.81400 1.000 26.32123 335 ASN A C 1
ATOM 2542 O O . ASN A 1 335 ? 4.76200 0.70300 -20.41600 1.000 29.80268 335 ASN A O 1
ATOM 2547 N N . LEU A 1 336 ? 4.44700 2.22500 -18.78700 1.000 25.70127 336 LEU A N 1
ATOM 2548 C CA . LEU A 1 336 ? 5.80200 2.06300 -18.26800 1.000 24.43383 336 LEU A CA 1
ATOM 2549 C C . LEU A 1 336 ? 5.99700 0.67800 -17.67000 1.000 24.10287 336 LEU A C 1
ATOM 2550 O O . LEU A 1 336 ? 7.05900 0.06100 -17.83600 1.000 27.77693 336 LEU A O 1
ATOM 2555 N N . LEU A 1 337 ? 4.98000 0.18000 -16.95600 1.000 19.81276 337 LEU A N 1
ATOM 2556 C CA . LEU A 1 337 ? 5.07500 -1.12700 -16.30800 1.000 19.52241 337 LEU A CA 1
ATOM 2557 C C . LEU A 1 337 ? 5.21700 -2.25800 -17.33300 1.000 25.67964 337 LEU A C 1
ATOM 2558 O O . LEU A 1 337 ? 5.90000 -3.25400 -17.06900 1.000 25.98002 337 LEU A O 1
ATOM 2563 N N . LYS A 1 338 ? 4.56100 -2.13100 -18.49800 1.000 27.60994 338 LYS A N 1
ATOM 2564 C CA . LYS A 1 338 ? 4.64600 -3.11600 -19.57900 1.000 28.42104 338 LYS A CA 1
ATOM 2565 C C . LYS A 1 338 ? 6.02400 -3.16900 -20.22700 1.000 24.93689 338 LYS A C 1
ATOM 2566 O O . LYS A 1 338 ? 6.35100 -4.17400 -20.86900 1.000 27.55896 338 LYS A O 1
ATOM 2572 N N . LEU A 1 339 ? 6.83200 -2.11300 -20.09300 1.000 22.33851 339 LEU A N 1
ATOM 2573 C CA . LEU A 1 339 ? 8.17200 -2.08400 -20.67400 1.000 26.29124 339 LEU A CA 1
ATOM 2574 C C . LEU A 1 339 ? 9.25900 -2.51300 -19.69500 1.000 31.42749 339 LEU A C 1
ATOM 2575 O O . LEU A 1 339 ? 10.44300 -2.49000 -20.04900 1.000 31.36281 339 LEU A O 1
ATOM 2580 N N . VAL A 1 340 ? 8.88700 -2.90400 -18.48300 1.000 26.81361 340 VAL A N 1
ATOM 2581 C CA . VAL A 1 340 ? 9.84400 -3.30500 -17.46200 1.000 27.46511 340 VAL A CA 1
ATOM 2582 C C . VAL A 1 340 ? 10.11100 -4.79800 -17.59100 1.000 24.85273 340 VAL A C 1
ATOM 2583 O O . VAL A 1 340 ? 9.17600 -5.60100 -17.70400 1.000 24.52617 340 VAL A O 1
ATOM 2587 N N . ASP A 1 341 ? 11.38800 -5.16800 -17.58700 1.000 23.42481 341 ASP A N 1
ATOM 2588 C CA . ASP A 1 341 ? 11.79300 -6.56800 -17.51300 1.000 22.47974 341 ASP A CA 1
ATOM 2589 C C . ASP A 1 341 ? 11.75700 -6.97200 -16.04600 1.000 21.27506 341 ASP A C 1
ATOM 2590 O O . ASP A 1 341 ? 12.69000 -6.69400 -15.28800 1.000 21.38108 341 ASP A O 1
ATOM 2595 N N . PHE A 1 342 ? 10.67400 -7.62700 -15.63400 1.000 20.64982 342 PHE A N 1
ATOM 2596 C CA . PHE A 1 342 ? 10.51700 -8.02000 -14.23900 1.000 19.46585 342 PHE A CA 1
ATOM 2597 C C . PHE A 1 342 ? 11.34400 -9.24600 -13.87500 1.000 21.72453 342 PHE A C 1
ATOM 2598 O O . PHE A 1 342 ? 11.23100 -9.74200 -12.74800 1.000 21.31152 342 PHE A O 1
ATOM 2606 N N . SER A 1 343 ? 12.16700 -9.73800 -14.79800 1.000 21.04703 343 SER A N 1
ATOM 2607 C CA . SER A 1 343 ? 13.22800 -10.67900 -14.47300 1.000 21.67332 343 SER A CA 1
ATOM 2608 C C . SER A 1 343 ? 14.51100 -9.97300 -14.05900 1.000 22.04046 343 SER A C 1
ATOM 2609 O O . SER A 1 343 ? 15.48200 -10.64100 -13.68700 1.000 23.92611 343 SER A O 1
ATOM 2612 N N . ASP A 1 344 ? 14.52700 -8.64200 -14.10100 1.000 21.94473 344 ASP A N 1
ATOM 2613 C CA . ASP A 1 344 ? 15.72300 -7.83300 -13.88800 1.000 25.69104 344 ASP A CA 1
ATOM 2614 C C . ASP A 1 344 ? 15.48900 -6.93500 -12.68000 1.000 24.32570 344 ASP A C 1
ATOM 2615 O O . ASP A 1 344 ? 14.67100 -6.01000 -12.74100 1.000 25.72586 344 ASP A O 1
ATOM 2620 N N . ARG A 1 345 ? 16.21700 -7.19500 -11.58900 1.000 23.31137 345 ARG A N 1
ATOM 2621 C CA . ARG A 1 345 ? 16.07200 -6.36700 -10.39500 1.000 23.82593 345 ARG A CA 1
ATOM 2622 C C . ARG A 1 345 ? 16.44900 -4.91600 -10.66300 1.000 25.47039 345 ARG A C 1
ATOM 2623 O O . ARG A 1 345 ? 15.92400 -4.01000 -10.00800 1.000 29.73374 345 ARG A O 1
ATOM 2631 N N . VAL A 1 346 ? 17.34900 -4.67500 -11.61800 1.000 24.92894 346 VAL A N 1
ATOM 2632 C CA . VAL A 1 346 ? 17.73500 -3.30600 -11.95200 1.000 25.24632 346 VAL A CA 1
ATOM 2633 C C . VAL A 1 346 ? 16.54600 -2.54500 -12.52300 1.000 26.95177 346 VAL A C 1
ATOM 2634 O O . VAL A 1 346 ? 16.22400 -1.43600 -12.08200 1.000 27.18217 346 VAL A O 1
ATOM 2638 N N . GLU A 1 347 ? 15.87200 -3.13500 -13.51300 1.000 25.50232 347 GLU A N 1
ATOM 2639 C CA . GLU A 1 347 ? 14.73800 -2.46300 -14.13800 1.000 24.04547 347 GLU A CA 1
ATOM 2640 C C . GLU A 1 347 ? 13.56200 -2.32900 -13.18000 1.000 24.27548 347 GLU A C 1
ATOM 2641 O O . GLU A 1 347 ? 12.82400 -1.33900 -13.24400 1.000 26.19160 347 GLU A O 1
ATOM 2647 N N . VAL A 1 348 ? 13.37100 -3.30400 -12.28900 1.000 21.81517 348 VAL A N 1
ATOM 2648 C CA . VAL A 1 348 ? 12.27100 -3.22800 -11.33000 1.000 19.88436 348 VAL A CA 1
ATOM 2649 C C . VAL A 1 348 ? 12.54000 -2.14100 -10.29800 1.000 26.01015 348 VAL A C 1
ATOM 2650 O O . VAL A 1 348 ? 11.66200 -1.32900 -9.98400 1.000 23.72376 348 VAL A O 1
ATOM 2654 N N . SER A 1 349 ? 13.75900 -2.11100 -9.75100 1.000 24.06659 349 SER A N 1
ATOM 2655 C CA . SER A 1 349 ? 14.10700 -1.07500 -8.78400 1.000 22.18261 349 SER A CA 1
ATOM 2656 C C . SER A 1 349 ? 14.06200 0.30800 -9.42000 1.000 27.18202 349 SER A C 1
ATOM 2657 O O . SER A 1 349 ? 13.66000 1.28300 -8.77400 1.000 32.04827 349 SER A O 1
ATOM 2660 N N . ASN A 1 350 ? 14.47000 0.41000 -10.68700 1.000 30.46471 350 ASN A N 1
ATOM 2661 C CA . ASN A 1 350 ? 14.40000 1.68800 -11.38900 1.000 30.47207 350 ASN A CA 1
ATOM 2662 C C . ASN A 1 350 ? 12.95700 2.14400 -11.56000 1.000 27.35446 350 ASN A C 1
ATOM 2663 O O . ASN A 1 350 ? 12.64600 3.32700 -11.38000 1.000 30.02182 350 ASN A O 1
ATOM 2668 N N . PHE A 1 351 ? 12.06400 1.21700 -11.91700 1.000 27.89175 351 PHE A N 1
ATOM 2669 C CA . PHE A 1 351 ? 10.65200 1.56000 -12.05000 1.000 27.56694 351 PHE A CA 1
ATOM 2670 C C . PHE A 1 351 ? 10.07700 2.03500 -10.72200 1.000 30.65314 351 PHE A C 1
ATOM 2671 O O . PHE A 1 351 ? 9.32800 3.01800 -10.67700 1.000 29.27182 351 PHE A O 1
ATOM 2679 N N . VAL A 1 352 ? 10.41900 1.34900 -9.62900 1.000 26.93679 352 VAL A N 1
ATOM 2680 C CA . VAL A 1 352 ? 9.94500 1.75900 -8.31100 1.000 28.13052 352 VAL A CA 1
ATOM 2681 C C . VAL A 1 352 ? 10.51900 3.11800 -7.93600 1.000 29.51151 352 VAL A C 1
ATOM 2682 O O . VAL A 1 352 ? 9.80800 3.98500 -7.41300 1.000 32.74822 352 VAL A O 1
ATOM 2686 N N . SER A 1 353 ? 11.81200 3.32700 -8.19900 1.000 28.40107 353 SER A N 1
ATOM 2687 C CA . SER A 1 353 ? 12.43300 4.61000 -7.89200 1.000 38.12896 353 SER A CA 1
ATOM 2688 C C . SER A 1 353 ? 11.75000 5.74700 -8.63900 1.000 35.92078 353 SER A C 1
ATOM 2689 O O . SER A 1 353 ? 11.51000 6.81700 -8.07000 1.000 34.78084 353 SER A O 1
ATOM 2692 N N . ASN A 1 354 ? 11.41000 5.52600 -9.91100 1.000 36.57519 354 ASN A N 1
ATOM 2693 C CA . ASN A 1 354 ? 10.80100 6.58600 -10.70700 1.000 36.17634 354 ASN A CA 1
ATOM 2694 C C . ASN A 1 354 ? 9.38900 6.91300 -10.23500 1.000 38.42784 354 ASN A C 1
ATOM 2695 O O . ASN A 1 354 ? 8.95900 8.06800 -10.33500 1.000 37.28830 354 ASN A O 1
ATOM 2700 N N . TYR A 1 355 ? 8.65200 5.92300 -9.72500 1.000 32.45914 355 TYR A N 1
ATOM 2701 C CA . TYR A 1 355 ? 7.32700 6.21200 -9.18600 1.000 31.11623 355 TYR A CA 1
ATOM 2702 C C . TYR A 1 355 ? 7.42500 6.97800 -7.87300 1.000 35.08783 355 TYR A C 1
ATOM 2703 O O . TYR A 1 355 ? 6.63900 7.90000 -7.62600 1.000 35.60468 355 TYR A O 1
ATOM 2712 N N . ARG A 1 356 ? 8.37900 6.60300 -7.01500 1.000 33.56939 356 ARG A N 1
ATOM 2713 C CA . ARG A 1 356 ? 8.57000 7.32500 -5.76100 1.000 39.54707 356 ARG A CA 1
ATOM 2714 C C . ARG A 1 356 ? 8.95400 8.77900 -6.00700 1.000 44.68528 356 ARG A C 1
ATOM 2715 O O . ARG A 1 356 ? 8.64400 9.64900 -5.18600 1.000 54.02027 356 ARG A O 1
ATOM 2723 N N . LYS A 1 357 ? 9.62400 9.06200 -7.12800 1.000 50.25535 357 LYS A N 1
ATOM 2724 C CA . LYS A 1 357 ? 9.92600 10.44500 -7.48100 1.000 58.19010 357 LYS A CA 1
ATOM 2725 C C . LYS A 1 357 ? 8.67100 11.20800 -7.88300 1.000 66.37064 357 LYS A C 1
ATOM 2726 O O . LYS A 1 357 ? 8.59900 12.42700 -7.68900 1.000 68.05140 357 LYS A O 1
ATOM 2732 N N . SER A 1 358 ? 7.68200 10.51800 -8.43900 1.000 72.28629 358 SER A N 1
ATOM 2733 C CA . SER A 1 358 ? 6.49800 11.16100 -9.01400 1.000 80.80547 358 SER A CA 1
ATOM 2734 C C . SER A 1 358 ? 5.35100 11.23400 -8.01300 1.000 85.83988 358 SER A C 1
ATOM 2735 O O . SER A 1 358 ? 4.22200 10.84600 -8.31000 1.000 87.02843 358 SER A O 1
ATOM 2738 N N . LYS A 1 359 ? 5.62600 11.74200 -6.81500 1.000 91.11357 359 LYS A N 1
ATOM 2739 C CA . LYS A 1 359 ? 4.59000 11.89600 -5.79700 1.000 94.80564 359 LYS A CA 1
ATOM 2740 C C . LYS A 1 359 ? 5.02000 12.87900 -4.71300 1.000 98.49049 359 LYS A C 1
ATOM 2741 O O . LYS A 1 359 ? 5.85200 13.75400 -4.95000 1.000 101.75967 359 LYS A O 1
#